Protein AF-A0A423JZH2-F1 (afdb_monomer)

Structure (mmCIF, N/CA/C/O backbone):
data_AF-A0A423JZH2-F1
#
_entry.id   AF-A0A423JZH2-F1
#
loop_
_atom_site.group_PDB
_atom_site.id
_atom_site.type_symbol
_atom_site.label_atom_id
_atom_site.label_alt_id
_atom_site.label_comp_id
_atom_site.label_asym_id
_atom_site.label_entity_id
_atom_site.label_seq_id
_atom_site.pdbx_PDB_ins_code
_atom_site.Cartn_x
_atom_site.Cartn_y
_atom_site.Cartn_z
_atom_site.occupancy
_atom_site.B_iso_or_equiv
_atom_site.auth_seq_id
_atom_site.auth_comp_id
_atom_site.auth_asym_id
_atom_site.auth_atom_id
_atom_site.pdbx_PDB_model_num
ATOM 1 N N . MET A 1 1 ? 51.933 17.008 -108.694 1.00 36.19 1 MET A N 1
ATOM 2 C CA . MET A 1 1 ? 52.400 17.710 -107.483 1.00 36.19 1 MET A CA 1
ATOM 3 C C . MET A 1 1 ? 51.168 17.970 -106.633 1.00 36.19 1 MET A C 1
ATOM 5 O O . MET A 1 1 ? 50.365 18.803 -107.019 1.00 36.19 1 MET A O 1
ATOM 9 N N . THR A 1 2 ? 50.793 16.999 -105.790 1.00 38.03 2 THR A N 1
ATOM 10 C CA . THR A 1 2 ? 51.152 16.924 -104.348 1.00 38.03 2 THR A CA 1
ATOM 11 C C . THR A 1 2 ? 50.414 18.030 -103.572 1.00 38.03 2 THR A C 1
ATOM 13 O O . THR A 1 2 ? 50.570 19.191 -103.911 1.00 38.03 2 THR A O 1
ATOM 16 N N . ASP A 1 3 ? 49.627 17.803 -102.523 1.00 36.28 3 ASP A N 1
ATOM 17 C CA . ASP A 1 3 ? 49.458 16.613 -101.698 1.00 36.28 3 ASP A CA 1
ATOM 18 C C . ASP A 1 3 ? 48.460 16.899 -100.544 1.00 36.28 3 ASP A C 1
ATOM 20 O O . ASP A 1 3 ? 48.204 18.052 -100.202 1.00 36.28 3 ASP A O 1
ATOM 24 N N . PHE A 1 4 ? 48.018 15.819 -99.893 1.00 40.66 4 PHE A N 1
ATOM 25 C CA . PHE A 1 4 ? 47.5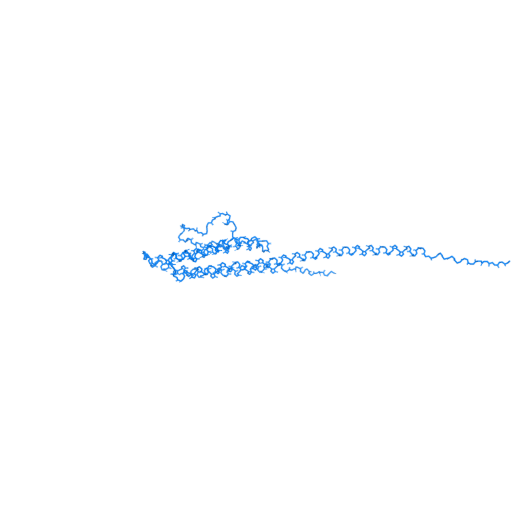31 15.700 -98.506 1.00 40.66 4 PHE A CA 1
ATOM 26 C C . PHE A 1 4 ? 46.157 16.260 -98.069 1.00 40.66 4 PHE A C 1
ATOM 28 O O . PHE A 1 4 ? 46.013 17.330 -97.476 1.00 40.66 4 PHE A O 1
ATOM 35 N N . CYS A 1 5 ? 45.169 15.355 -98.147 1.00 45.50 5 CYS A N 1
ATOM 36 C CA . CYS A 1 5 ? 44.115 15.163 -97.144 1.00 45.50 5 CYS A CA 1
ATOM 37 C C . CYS A 1 5 ? 44.673 15.214 -95.708 1.00 45.50 5 CYS A C 1
ATOM 39 O O . CYS A 1 5 ? 45.476 14.367 -95.317 1.00 45.50 5 CYS A O 1
ATOM 41 N N . LYS A 1 6 ? 44.163 16.128 -94.875 1.00 40.22 6 LYS A N 1
ATOM 42 C CA . LYS A 1 6 ? 44.244 16.010 -93.412 1.00 40.22 6 LYS A CA 1
ATOM 43 C C . LYS A 1 6 ? 42.984 15.321 -92.890 1.00 40.22 6 LYS A C 1
ATOM 45 O O . LYS A 1 6 ? 41.987 15.972 -92.586 1.00 40.22 6 LYS A O 1
ATOM 50 N N . CYS A 1 7 ? 43.049 13.999 -92.749 1.00 41.72 7 CYS A N 1
ATOM 51 C CA . CYS A 1 7 ? 42.170 13.269 -91.840 1.00 41.72 7 CYS A CA 1
ATOM 52 C C . CYS A 1 7 ? 42.474 13.735 -90.411 1.00 41.72 7 CYS A C 1
ATOM 54 O O . CYS A 1 7 ? 43.534 13.449 -89.856 1.00 41.72 7 CYS A O 1
ATOM 56 N N . LYS A 1 8 ? 41.550 14.492 -89.818 1.00 39.75 8 LYS A N 1
ATOM 57 C CA . LYS A 1 8 ? 41.570 14.810 -88.391 1.00 39.75 8 LYS A CA 1
ATOM 58 C C . LYS A 1 8 ? 41.085 13.557 -87.657 1.00 39.75 8 LYS A C 1
ATOM 60 O O . LYS A 1 8 ? 39.887 13.318 -87.554 1.00 39.75 8 LYS A O 1
ATOM 65 N N . CYS A 1 9 ? 42.018 12.717 -87.217 1.00 40.94 9 CYS A N 1
ATOM 66 C CA . CYS A 1 9 ? 41.717 11.604 -86.325 1.00 40.94 9 CYS A CA 1
ATOM 67 C C . CYS A 1 9 ? 41.240 12.160 -84.978 1.00 40.94 9 CYS A C 1
ATOM 69 O O . CYS A 1 9 ? 42.048 12.537 -84.131 1.00 40.94 9 CYS A O 1
ATOM 71 N N . THR A 1 10 ? 39.927 12.196 -84.766 1.00 49.41 10 THR A N 1
ATOM 72 C CA . THR A 1 10 ? 39.320 12.361 -83.442 1.00 49.41 10 THR A CA 1
ATOM 73 C C . THR A 1 10 ? 39.454 11.034 -82.692 1.00 49.41 10 THR A C 1
ATOM 75 O O . THR A 1 10 ? 38.505 10.274 -82.553 1.00 49.41 10 THR A O 1
ATOM 78 N N . SER A 1 11 ? 40.676 10.714 -82.268 1.00 47.38 11 SER A N 1
ATOM 79 C CA . SER A 1 11 ? 40.992 9.552 -81.430 1.00 47.38 11 SER A CA 1
ATOM 80 C C . SER A 1 11 ? 41.575 10.028 -80.102 1.00 47.38 11 SER A C 1
ATOM 82 O O . SER A 1 11 ? 42.701 9.709 -79.735 1.00 47.38 11 SER A O 1
ATOM 84 N N . GLN A 1 12 ? 40.804 10.831 -79.380 1.00 51.66 12 GLN A N 1
ATOM 85 C CA . GLN A 1 12 ? 41.010 11.118 -77.966 1.00 51.66 12 GLN A CA 1
ATOM 86 C C . GLN A 1 12 ? 39.620 11.189 -77.343 1.00 51.66 12 GLN A C 1
ATOM 88 O O . GLN A 1 12 ? 38.861 12.079 -77.712 1.00 51.66 12 GLN A O 1
ATOM 93 N N . ASN A 1 13 ? 39.290 10.200 -76.498 1.00 53.41 13 ASN A N 1
ATOM 94 C CA . ASN A 1 13 ? 38.293 10.228 -75.403 1.00 53.41 13 ASN A CA 1
ATOM 95 C C . ASN A 1 13 ? 37.606 8.878 -75.106 1.00 53.41 13 ASN A C 1
ATOM 97 O O . ASN A 1 13 ? 36.569 8.861 -74.458 1.00 53.41 13 ASN A O 1
ATOM 101 N N . SER A 1 14 ? 38.146 7.722 -75.505 1.00 51.12 14 SER A N 1
ATOM 102 C CA . SER A 1 14 ? 37.598 6.445 -75.003 1.00 51.12 14 SER A CA 1
ATOM 103 C C . SER A 1 14 ? 38.087 6.121 -73.584 1.00 51.12 14 SER A C 1
ATOM 105 O O . SER A 1 14 ? 37.303 5.672 -72.756 1.00 51.12 14 SER A O 1
ATOM 107 N N . LEU A 1 15 ? 39.356 6.403 -73.268 1.00 51.12 15 LEU A N 1
ATOM 108 C CA . LEU A 1 15 ? 39.990 6.030 -71.994 1.00 51.12 15 LEU A CA 1
ATO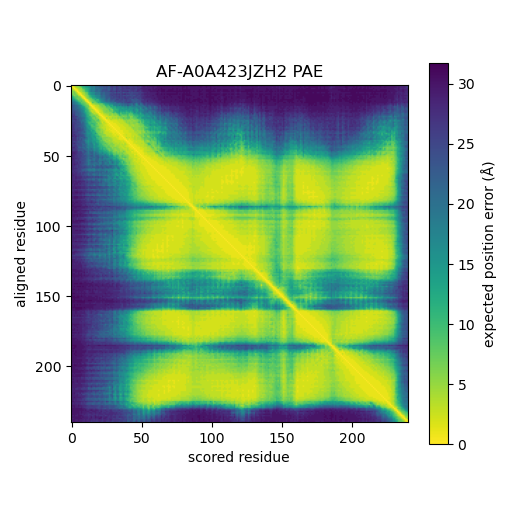M 109 C C . LEU A 1 15 ? 39.630 6.969 -70.826 1.00 51.12 15 LEU A C 1
ATOM 111 O O . LEU A 1 15 ? 39.458 6.510 -69.701 1.00 51.12 15 LEU A O 1
ATOM 115 N N . SER A 1 16 ? 39.465 8.270 -71.096 1.00 53.00 16 SER A N 1
ATOM 116 C CA . SER A 1 16 ? 39.027 9.268 -70.105 1.00 53.00 16 SER A CA 1
ATOM 117 C C . SER A 1 16 ? 37.578 9.044 -69.669 1.00 53.00 16 SER A C 1
ATOM 119 O O . SER A 1 16 ? 37.288 9.096 -68.478 1.00 53.00 16 SER A O 1
ATOM 121 N N . VAL A 1 17 ? 36.697 8.697 -70.613 1.00 56.84 17 VAL A N 1
ATOM 122 C CA . VAL A 1 17 ? 35.293 8.344 -70.346 1.00 56.84 17 VAL A CA 1
ATOM 123 C C . VAL A 1 17 ? 35.192 7.020 -69.578 1.00 56.84 17 VAL A C 1
ATOM 125 O O . VAL A 1 17 ? 34.393 6.908 -68.650 1.00 56.84 17 VAL A O 1
ATOM 128 N N . PHE A 1 18 ? 36.039 6.033 -69.896 1.00 56.22 18 PHE A N 1
ATOM 129 C CA . PHE A 1 18 ? 36.084 4.759 -69.165 1.00 56.22 18 PHE A CA 1
ATOM 130 C C . PHE A 1 18 ? 36.545 4.933 -67.711 1.00 56.22 18 PHE A C 1
ATOM 132 O O . PHE A 1 18 ? 35.921 4.395 -66.798 1.00 56.22 18 PHE A O 1
ATOM 139 N N . LEU A 1 19 ? 37.602 5.722 -67.483 1.00 54.16 19 LEU A N 1
ATOM 140 C CA . LEU A 1 19 ? 38.107 6.034 -66.142 1.00 54.16 19 LEU A CA 1
ATOM 141 C C . LEU A 1 19 ? 37.110 6.877 -65.331 1.00 54.16 19 LEU A C 1
ATOM 143 O O . LEU A 1 19 ? 36.914 6.599 -64.150 1.00 54.16 19 LEU A O 1
ATOM 147 N N . GLN A 1 20 ? 36.425 7.848 -65.950 1.00 60.75 20 GLN A N 1
ATOM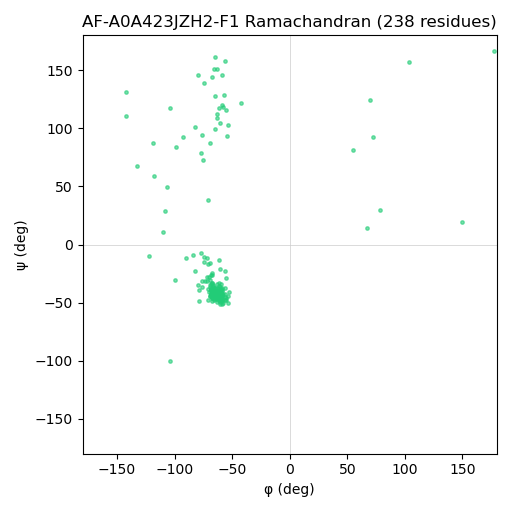 148 C CA . GLN A 1 20 ? 35.369 8.628 -65.286 1.00 60.75 20 GLN A CA 1
ATOM 149 C C . GLN A 1 20 ? 34.178 7.765 -64.859 1.00 60.75 20 GLN A C 1
ATOM 151 O O . GLN A 1 20 ? 33.698 7.917 -63.736 1.00 60.75 20 GLN A O 1
ATOM 156 N N . ASN A 1 21 ? 33.732 6.832 -65.704 1.00 62.91 21 ASN A N 1
ATOM 157 C CA . ASN A 1 21 ? 32.640 5.924 -65.352 1.00 62.91 21 ASN A CA 1
ATOM 158 C C . ASN A 1 21 ? 33.041 4.970 -64.218 1.00 62.91 21 ASN A C 1
ATOM 160 O O . ASN A 1 21 ? 32.272 4.778 -63.282 1.00 62.91 21 ASN A O 1
ATOM 164 N N . TYR A 1 22 ? 34.260 4.421 -64.241 1.00 66.56 22 TYR A N 1
ATOM 165 C CA . TYR A 1 22 ? 34.721 3.491 -63.203 1.00 66.56 22 TYR A CA 1
ATOM 166 C C . TYR A 1 22 ? 34.875 4.166 -61.831 1.00 66.56 22 TYR A C 1
ATOM 168 O O . TYR A 1 22 ? 34.434 3.628 -60.815 1.00 66.56 22 TYR A O 1
ATOM 176 N N . VAL A 1 23 ? 35.441 5.378 -61.798 1.00 71.81 23 VAL A N 1
ATOM 177 C CA . VAL A 1 23 ? 35.559 6.180 -60.569 1.00 71.81 23 VAL A CA 1
ATOM 178 C C . VAL A 1 23 ? 34.177 6.619 -60.070 1.00 71.81 23 VAL A C 1
ATOM 180 O O . VAL A 1 23 ? 33.913 6.545 -58.872 1.00 71.81 23 VAL A O 1
ATOM 183 N N . GLY A 1 24 ? 33.258 6.994 -60.968 1.00 70.19 24 GLY A N 1
ATOM 184 C CA . GLY A 1 24 ? 31.874 7.330 -60.615 1.00 70.19 24 GLY A CA 1
ATOM 185 C C . GLY A 1 24 ? 31.101 6.156 -60.002 1.00 70.19 24 GLY A C 1
ATOM 186 O O . GLY A 1 24 ? 30.408 6.323 -58.995 1.00 70.19 24 GLY A O 1
ATOM 187 N N . HIS A 1 25 ? 31.265 4.946 -60.543 1.00 76.12 25 HIS A N 1
ATOM 188 C CA . HIS A 1 25 ? 30.680 3.730 -59.973 1.00 76.12 25 HIS A CA 1
ATOM 189 C C . HIS A 1 25 ? 31.291 3.366 -58.614 1.00 76.12 25 HIS A C 1
ATOM 191 O O . HIS A 1 25 ? 30.562 2.984 -57.705 1.00 76.12 25 HIS A O 1
ATOM 197 N N . PHE A 1 26 ? 32.601 3.543 -58.428 1.00 78.62 26 PHE A N 1
ATOM 198 C CA . PHE A 1 26 ? 33.247 3.296 -57.137 1.00 78.62 26 PHE A CA 1
ATOM 199 C C . PHE A 1 26 ? 32.766 4.267 -56.045 1.00 78.62 26 PHE A C 1
ATOM 201 O O . PHE A 1 26 ? 32.428 3.840 -54.943 1.00 78.62 26 PHE A O 1
ATOM 208 N N . VAL A 1 27 ? 32.669 5.565 -56.357 1.00 79.62 27 VAL A N 1
ATOM 209 C CA . VAL A 1 27 ? 32.197 6.595 -55.413 1.00 79.62 27 VAL A CA 1
ATOM 210 C C . VAL A 1 27 ? 30.729 6.385 -55.038 1.00 79.62 27 VAL A C 1
ATOM 212 O O . VAL A 1 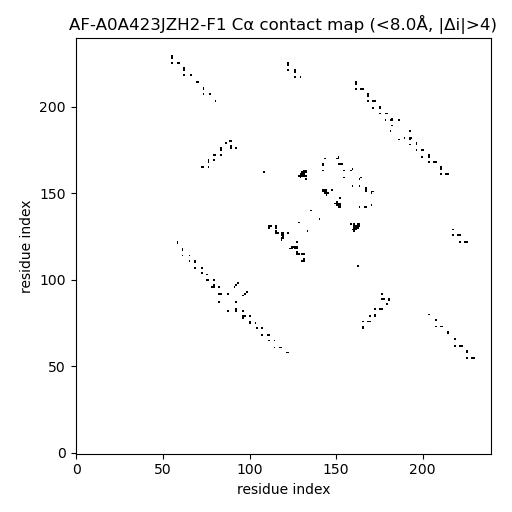27 ? 30.373 6.513 -53.869 1.00 79.62 27 VAL A O 1
ATOM 215 N N . THR A 1 28 ? 29.875 6.022 -55.997 1.00 78.38 28 THR A N 1
ATOM 216 C CA . THR A 1 28 ? 28.457 5.732 -55.719 1.00 78.38 28 THR A CA 1
ATOM 217 C C . THR A 1 28 ? 28.281 4.473 -54.873 1.00 78.38 28 THR A C 1
ATOM 219 O O . THR A 1 28 ? 27.485 4.484 -53.938 1.00 78.38 28 THR A O 1
ATOM 222 N N . LEU A 1 29 ? 29.062 3.419 -55.121 1.00 78.06 29 LEU A N 1
ATOM 223 C CA . LEU A 1 29 ? 29.031 2.191 -54.321 1.00 78.06 29 LEU A CA 1
ATOM 224 C C . LEU A 1 29 ? 29.519 2.450 -52.886 1.00 78.06 29 LEU A C 1
ATOM 226 O O . LEU A 1 29 ? 28.883 2.006 -51.932 1.00 78.06 29 LEU A O 1
ATOM 230 N N . LEU A 1 30 ? 30.577 3.251 -52.720 1.00 80.00 30 LEU A N 1
ATOM 231 C CA . LEU A 1 30 ? 31.058 3.695 -51.410 1.00 80.00 30 LEU A CA 1
ATOM 232 C C . LEU A 1 30 ? 29.999 4.525 -50.667 1.00 80.00 30 LEU A C 1
ATOM 234 O O . LEU A 1 30 ? 29.746 4.279 -49.491 1.00 80.00 30 LEU A O 1
ATOM 238 N N . ALA A 1 31 ? 29.350 5.471 -51.352 1.00 77.44 31 ALA A N 1
ATOM 239 C CA . ALA A 1 31 ? 28.284 6.283 -50.772 1.00 77.44 31 ALA A CA 1
ATOM 240 C C . ALA A 1 31 ? 27.110 5.413 -50.301 1.00 77.44 31 ALA A C 1
ATOM 242 O O . ALA A 1 31 ? 26.655 5.574 -49.175 1.00 77.44 31 ALA A O 1
ATOM 243 N N . VAL A 1 32 ? 26.681 4.434 -51.107 1.00 81.25 32 VAL A N 1
ATOM 244 C CA . VAL A 1 32 ? 25.630 3.478 -50.724 1.00 81.25 32 VAL A CA 1
ATOM 245 C C . VAL A 1 32 ? 26.039 2.669 -49.493 1.00 81.25 32 VAL A C 1
ATOM 247 O O . VAL A 1 32 ? 25.248 2.554 -48.561 1.00 81.25 32 VAL A O 1
ATOM 250 N N . VAL A 1 33 ? 27.270 2.153 -49.439 1.00 80.19 33 VAL A N 1
ATOM 251 C CA . VAL A 1 33 ? 27.767 1.396 -48.276 1.00 80.19 33 VAL A CA 1
ATOM 252 C C . VAL A 1 33 ? 27.789 2.267 -47.018 1.00 80.19 33 VAL A C 1
ATOM 254 O O . VAL A 1 33 ? 27.307 1.836 -45.971 1.00 80.19 33 VAL A O 1
ATOM 257 N N . ILE A 1 34 ? 28.278 3.507 -47.118 1.00 81.81 34 ILE A N 1
ATOM 258 C CA . ILE A 1 34 ? 28.299 4.459 -45.999 1.00 81.81 34 ILE A CA 1
ATOM 259 C C . ILE A 1 34 ? 26.875 4.788 -45.541 1.00 81.81 34 ILE A C 1
ATOM 261 O O . ILE A 1 34 ? 26.611 4.784 -44.342 1.00 81.81 34 ILE A O 1
ATOM 265 N N . THR A 1 35 ? 25.940 5.028 -46.462 1.00 83.31 35 THR A N 1
ATOM 266 C CA . THR A 1 35 ? 24.541 5.319 -46.120 1.00 83.31 35 THR A CA 1
ATOM 267 C C . THR A 1 35 ? 23.846 4.122 -45.477 1.00 83.31 35 THR A C 1
ATOM 269 O O . THR A 1 35 ? 23.103 4.306 -44.518 1.00 83.31 35 THR A O 1
ATOM 272 N N . VAL A 1 36 ? 24.101 2.898 -45.944 1.00 79.94 36 VAL A N 1
ATOM 273 C CA . VAL A 1 36 ? 23.517 1.682 -45.358 1.00 79.94 36 VAL A CA 1
ATOM 274 C C . VAL A 1 36 ? 24.069 1.426 -43.955 1.00 79.94 36 VAL A C 1
ATOM 276 O O . VAL A 1 36 ? 23.290 1.185 -43.035 1.00 79.94 36 VAL A O 1
ATOM 279 N N . ILE A 1 37 ? 25.388 1.529 -43.758 1.00 84.62 37 ILE A N 1
ATOM 280 C CA . ILE A 1 37 ? 26.012 1.360 -42.435 1.00 84.62 37 ILE A CA 1
ATOM 281 C C . ILE A 1 37 ? 25.569 2.479 -41.487 1.00 84.62 37 ILE A C 1
ATOM 283 O O . ILE A 1 37 ? 25.177 2.203 -40.355 1.00 84.62 37 ILE A O 1
ATOM 287 N N . GLY A 1 38 ? 25.576 3.731 -41.954 1.00 76.38 38 GLY A N 1
ATOM 288 C CA . GLY A 1 38 ? 25.099 4.881 -41.188 1.00 76.38 38 GLY A CA 1
ATOM 289 C C . GLY A 1 38 ? 23.636 4.721 -40.778 1.00 76.38 38 GLY A C 1
ATOM 290 O O . GLY A 1 38 ? 23.313 4.861 -39.603 1.00 76.38 38 GLY A O 1
ATOM 291 N N . GLY A 1 39 ? 22.769 4.323 -41.713 1.00 76.50 39 GLY A N 1
ATOM 292 C CA . GLY A 1 39 ? 21.360 4.041 -41.446 1.00 76.50 39 GLY A CA 1
ATOM 293 C C . GLY A 1 39 ? 21.159 2.909 -40.439 1.00 76.50 39 GLY A C 1
ATOM 294 O O . GLY A 1 39 ? 20.330 3.041 -39.544 1.00 76.50 39 GLY A O 1
ATOM 295 N N . PHE A 1 40 ? 21.947 1.832 -40.524 1.00 78.38 40 PHE A N 1
ATOM 296 C CA . PHE A 1 40 ? 21.886 0.721 -39.570 1.00 78.38 40 PHE A CA 1
ATOM 297 C C . PHE A 1 40 ? 22.292 1.148 -38.151 1.00 78.38 40 PHE A C 1
ATOM 299 O O . PHE A 1 40 ? 21.608 0.809 -37.186 1.00 78.38 40 PHE A O 1
ATOM 306 N N . LEU A 1 41 ? 23.365 1.935 -38.014 1.00 79.31 41 LEU A N 1
ATOM 307 C CA . LEU A 1 41 ? 23.815 2.455 -36.720 1.00 79.31 41 LEU A CA 1
ATOM 308 C C . LEU A 1 41 ? 22.794 3.420 -36.106 1.00 79.31 41 LEU A C 1
ATOM 310 O O . LEU A 1 41 ? 22.457 3.286 -34.931 1.00 79.31 41 LEU A O 1
ATOM 314 N N . THR A 1 42 ? 22.257 4.356 -36.894 1.00 77.81 42 THR A N 1
ATOM 315 C CA . THR A 1 42 ? 21.226 5.289 -36.417 1.00 77.81 42 THR A CA 1
ATOM 316 C C . THR A 1 42 ? 19.938 4.560 -36.045 1.00 77.81 42 THR A C 1
ATOM 318 O O . THR A 1 42 ? 19.340 4.879 -35.021 1.00 77.81 42 THR A O 1
ATOM 321 N N . PHE A 1 43 ? 19.531 3.557 -36.826 1.00 79.25 43 PHE A N 1
ATOM 322 C CA . PHE A 1 43 ? 18.353 2.748 -36.529 1.00 79.25 43 PHE A CA 1
ATOM 323 C C . PHE A 1 43 ? 18.505 1.986 -35.209 1.00 79.25 43 PHE A C 1
ATOM 325 O O . PHE A 1 43 ? 17.615 2.057 -34.363 1.00 79.25 43 PHE A O 1
ATOM 332 N N . ASN A 1 44 ? 19.641 1.313 -34.993 1.00 79.06 44 ASN A N 1
ATOM 333 C CA . ASN A 1 44 ? 19.895 0.603 -33.738 1.00 79.06 44 ASN A CA 1
ATOM 334 C C . ASN A 1 44 ? 19.911 1.557 -32.543 1.00 79.06 44 ASN A C 1
ATOM 336 O O . ASN A 1 44 ? 19.270 1.276 -31.533 1.00 79.06 44 ASN A O 1
ATOM 340 N N . HIS A 1 45 ? 20.567 2.709 -32.679 1.00 80.31 45 HIS A N 1
ATOM 341 C CA . HIS A 1 45 ? 20.610 3.703 -31.613 1.00 80.31 45 HIS A CA 1
ATOM 342 C C . HIS A 1 45 ? 19.213 4.254 -31.275 1.00 80.31 45 HIS A C 1
ATOM 344 O O . HIS A 1 45 ? 18.829 4.305 -30.110 1.00 80.31 45 HIS A O 1
ATOM 350 N N . GLN A 1 46 ? 18.404 4.597 -32.284 1.00 79.12 46 GLN A N 1
ATOM 351 C CA . GLN A 1 46 ? 17.020 5.042 -32.072 1.00 79.12 46 GLN A CA 1
ATOM 352 C C . GLN A 1 46 ? 16.154 3.955 -31.431 1.00 79.12 46 GLN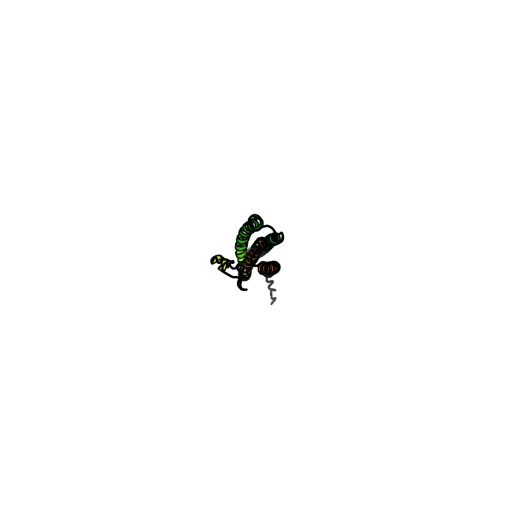 A C 1
ATOM 354 O O . GLN A 1 46 ? 15.299 4.243 -30.595 1.00 79.12 46 GLN A O 1
ATOM 359 N N . TRP A 1 47 ? 16.365 2.698 -31.813 1.00 76.50 47 TRP A N 1
ATOM 360 C CA . TRP A 1 47 ? 15.640 1.568 -31.252 1.00 76.50 47 TRP A CA 1
ATOM 361 C C . TRP A 1 47 ? 15.971 1.338 -29.771 1.00 76.50 47 TRP A C 1
ATOM 363 O O . TRP A 1 47 ? 15.071 1.056 -28.977 1.00 76.50 47 TRP A O 1
ATOM 373 N N . GLU A 1 48 ? 17.238 1.491 -29.387 1.00 79.75 48 GLU A N 1
ATOM 374 C CA . GLU A 1 48 ? 17.678 1.432 -27.990 1.00 79.75 48 GLU A CA 1
ATOM 375 C C . GLU A 1 48 ? 17.101 2.584 -27.162 1.00 79.75 48 GLU A C 1
ATOM 377 O O . GLU A 1 48 ? 16.518 2.326 -26.108 1.00 79.75 48 GLU A O 1
ATOM 382 N N . MET A 1 49 ? 17.160 3.819 -27.673 1.00 81.00 49 MET A N 1
ATOM 383 C CA . MET A 1 49 ? 16.574 4.992 -27.011 1.00 81.00 49 MET A CA 1
ATOM 384 C C . MET A 1 49 ? 15.062 4.835 -26.806 1.00 81.00 49 MET A C 1
ATOM 386 O O . MET A 1 49 ? 14.573 4.968 -25.690 1.00 81.00 49 MET A O 1
ATOM 390 N N . ASN A 1 50 ? 14.322 4.419 -27.839 1.00 82.69 50 ASN A N 1
ATOM 391 C CA . ASN A 1 50 ? 12.875 4.201 -27.731 1.00 82.69 50 ASN A CA 1
ATOM 392 C C . ASN A 1 50 ? 12.509 3.114 -26.706 1.00 82.69 50 ASN A C 1
ATOM 394 O O . ASN A 1 50 ? 11.479 3.201 -26.034 1.00 82.69 50 ASN A O 1
ATOM 398 N N . ARG A 1 51 ? 13.324 2.057 -26.590 1.00 81.50 51 ARG A N 1
ATOM 399 C CA . ARG A 1 51 ? 13.129 1.026 -25.559 1.00 81.50 51 ARG A CA 1
ATOM 400 C C . ARG A 1 51 ? 13.401 1.577 -24.169 1.00 81.50 51 ARG A C 1
ATOM 402 O O . ARG A 1 51 ? 12.629 1.281 -23.262 1.00 81.50 51 ARG A O 1
ATOM 409 N N . HIS A 1 52 ? 14.471 2.348 -24.014 1.00 84.12 52 HIS A N 1
ATOM 410 C CA . HIS A 1 52 ? 14.827 2.975 -22.751 1.00 84.12 52 HIS A CA 1
ATOM 411 C C . HIS A 1 52 ? 13.725 3.930 -22.274 1.00 84.12 52 HIS A C 1
ATOM 413 O O . HIS A 1 52 ? 13.205 3.747 -21.175 1.00 84.12 52 HIS A O 1
ATOM 419 N N . ASP A 1 53 ? 13.271 4.842 -23.134 1.00 85.56 53 ASP A N 1
ATOM 420 C CA . ASP A 1 53 ? 12.207 5.802 -22.818 1.00 85.56 53 ASP A CA 1
ATOM 421 C C . ASP A 1 53 ? 10.908 5.099 -22.414 1.00 85.56 53 ASP A C 1
ATOM 423 O O . ASP A 1 53 ? 10.239 5.489 -21.454 1.00 85.56 53 ASP A O 1
ATOM 427 N N . ARG A 1 54 ? 10.565 4.006 -23.106 1.00 86.31 54 ARG A N 1
ATOM 428 C CA . ARG A 1 54 ? 9.401 3.191 -22.754 1.00 86.31 54 ARG A CA 1
ATOM 429 C C . ARG A 1 54 ? 9.558 2.517 -21.392 1.00 86.31 54 ARG A C 1
ATOM 431 O O . ARG A 1 54 ? 8.602 2.502 -20.625 1.00 86.31 54 ARG A O 1
ATOM 438 N N . LEU A 1 55 ? 10.732 1.963 -21.086 1.00 86.81 55 LEU A N 1
ATOM 439 C CA . LEU A 1 55 ? 10.997 1.336 -19.788 1.00 86.81 55 LEU A CA 1
ATOM 440 C C . LEU A 1 55 ? 10.904 2.350 -18.647 1.00 86.81 55 LEU A C 1
ATOM 442 O O . LEU A 1 55 ? 10.280 2.053 -17.631 1.00 86.81 55 LEU A O 1
ATOM 446 N N . VAL A 1 56 ? 11.476 3.541 -18.831 1.00 88.00 56 VAL A N 1
ATOM 447 C CA . VAL A 1 56 ? 11.399 4.634 -17.855 1.00 88.00 56 VAL A CA 1
ATOM 448 C C . VAL A 1 56 ? 9.947 5.079 -17.676 1.00 88.00 56 VAL A C 1
ATOM 450 O O . VAL A 1 56 ? 9.469 5.171 -16.548 1.00 88.00 56 VAL A O 1
ATOM 453 N N . SER A 1 57 ? 9.202 5.271 -18.768 1.00 89.19 57 SER A N 1
ATOM 454 C CA . SER A 1 57 ? 7.783 5.641 -18.712 1.00 89.19 57 SER A CA 1
ATOM 455 C C . SER A 1 57 ? 6.922 4.594 -17.993 1.00 89.19 57 SER A C 1
ATOM 457 O O . SER A 1 57 ? 6.113 4.951 -17.133 1.00 89.19 57 SER A O 1
ATOM 459 N N . ASP A 1 58 ? 7.122 3.307 -18.286 1.00 90.31 58 ASP A N 1
ATOM 460 C CA . ASP A 1 58 ? 6.422 2.220 -17.599 1.00 90.31 58 ASP A CA 1
ATOM 461 C C . ASP A 1 58 ? 6.786 2.187 -16.102 1.00 90.31 58 ASP A C 1
ATOM 463 O O . ASP A 1 58 ? 5.903 2.007 -15.264 1.00 90.31 58 ASP A O 1
ATOM 467 N N . ALA A 1 59 ? 8.056 2.422 -15.747 1.00 91.94 59 ALA A N 1
ATOM 468 C CA . ALA A 1 59 ? 8.498 2.498 -14.354 1.00 91.94 59 ALA A CA 1
ATOM 469 C C . ALA A 1 59 ? 7.839 3.670 -13.602 1.00 91.94 59 ALA A C 1
ATOM 471 O O . ALA A 1 59 ? 7.346 3.478 -12.490 1.00 91.94 59 ALA A O 1
ATOM 472 N N . HIS A 1 60 ? 7.745 4.856 -14.217 1.00 91.69 60 HIS A N 1
ATOM 473 C CA . HIS A 1 60 ? 7.019 5.999 -13.647 1.00 91.69 60 HIS A CA 1
ATOM 474 C C . HIS A 1 60 ? 5.563 5.639 -13.347 1.00 91.69 60 HIS A C 1
ATOM 476 O O . HIS A 1 60 ? 5.091 5.848 -12.231 1.00 91.69 60 HIS A O 1
ATOM 482 N N . LYS A 1 61 ? 4.878 5.010 -14.308 1.00 94.06 61 LYS A N 1
ATOM 483 C CA . LYS A 1 61 ? 3.493 4.571 -14.125 1.00 94.06 61 LYS A CA 1
ATOM 484 C C . LYS A 1 61 ? 3.347 3.589 -12.961 1.00 94.06 61 LYS A C 1
ATOM 486 O O . LYS A 1 61 ? 2.416 3.707 -12.174 1.00 94.06 61 LYS A O 1
ATOM 491 N N . VAL A 1 62 ? 4.268 2.632 -12.835 1.00 94.06 62 VAL A N 1
ATOM 492 C CA . VAL A 1 62 ? 4.276 1.685 -11.709 1.00 94.06 62 VAL A CA 1
ATOM 493 C C . VAL A 1 62 ? 4.460 2.412 -10.377 1.00 94.06 62 VAL A C 1
ATOM 495 O O . VAL A 1 62 ? 3.760 2.089 -9.422 1.00 94.06 62 VAL A O 1
ATOM 498 N N . SER A 1 63 ? 5.351 3.404 -10.309 1.00 94.00 63 SER A N 1
ATOM 499 C CA . SER A 1 63 ? 5.560 4.223 -9.106 1.00 94.00 63 SER A CA 1
ATOM 500 C C . SER A 1 63 ? 4.306 5.016 -8.711 1.00 94.00 63 SER A C 1
ATOM 502 O O . SER A 1 63 ? 3.952 5.065 -7.528 1.00 94.00 63 SER A O 1
ATOM 504 N N . ASP A 1 64 ? 3.609 5.606 -9.683 1.00 94.19 64 ASP A N 1
ATOM 505 C CA . ASP A 1 64 ? 2.379 6.370 -9.446 1.00 94.19 64 ASP A CA 1
ATOM 506 C C . ASP A 1 64 ? 1.236 5.459 -8.972 1.00 94.19 64 ASP A C 1
ATOM 508 O O . ASP A 1 64 ? 0.617 5.721 -7.936 1.00 94.19 64 ASP A O 1
ATOM 512 N N . ASP A 1 65 ? 1.004 4.343 -9.674 1.00 96.31 65 ASP A N 1
ATOM 513 C CA . ASP A 1 65 ? -0.021 3.356 -9.314 1.00 96.31 65 ASP A CA 1
ATOM 514 C C . ASP A 1 65 ? 0.241 2.773 -7.910 1.00 96.31 65 ASP A C 1
ATOM 516 O O . ASP A 1 65 ? -0.680 2.628 -7.102 1.00 96.31 65 ASP A O 1
ATOM 520 N N . LEU A 1 66 ? 1.505 2.472 -7.588 1.00 95.69 66 LEU A N 1
ATOM 521 C CA . LEU A 1 66 ? 1.929 1.987 -6.272 1.00 95.69 66 LEU A CA 1
ATOM 522 C C . LEU A 1 66 ? 1.672 3.024 -5.172 1.00 95.69 66 LEU A C 1
ATOM 524 O O . LEU A 1 66 ? 1.188 2.676 -4.096 1.00 95.69 66 LEU A O 1
ATOM 528 N N . THR A 1 67 ? 1.960 4.297 -5.439 1.00 95.31 67 THR A N 1
ATOM 529 C CA . THR A 1 67 ? 1.720 5.387 -4.485 1.00 95.31 67 THR A CA 1
ATOM 530 C C . THR A 1 67 ? 0.238 5.484 -4.131 1.00 95.31 67 THR A C 1
ATOM 532 O O . THR A 1 67 ? -0.122 5.518 -2.951 1.00 95.31 67 THR A O 1
ATOM 535 N N . VAL A 1 68 ? -0.637 5.465 -5.141 1.00 96.50 68 VAL A N 1
ATOM 536 C CA . VAL A 1 68 ? -2.094 5.483 -4.943 1.00 96.50 68 VAL A CA 1
ATOM 537 C C . VAL A 1 68 ? -2.553 4.267 -4.139 1.00 96.50 68 VAL A C 1
ATOM 539 O O . VAL A 1 68 ? -3.351 4.408 -3.211 1.00 96.50 68 VAL A O 1
ATOM 542 N N . LEU A 1 69 ? -2.024 3.086 -4.456 1.00 96.50 69 LEU A N 1
ATOM 543 C CA . LEU A 1 69 ? -2.368 1.835 -3.785 1.00 96.50 69 LEU A CA 1
ATOM 544 C C . LEU A 1 69 ? -2.023 1.856 -2.287 1.00 96.50 69 LEU A C 1
ATOM 546 O O . LEU A 1 69 ? -2.852 1.472 -1.462 1.00 96.50 69 LEU A O 1
ATOM 550 N N . LEU A 1 70 ? -0.832 2.340 -1.923 1.00 95.81 70 LEU A N 1
ATOM 551 C CA . LEU A 1 70 ? -0.390 2.426 -0.527 1.00 95.81 70 LEU A CA 1
ATOM 552 C C . LEU A 1 70 ? -1.205 3.444 0.280 1.00 95.81 70 LEU A C 1
ATOM 554 O O . LEU A 1 70 ? -1.676 3.143 1.377 1.00 95.81 70 LEU A O 1
ATOM 558 N N . PHE A 1 71 ? -1.437 4.636 -0.275 1.00 95.88 71 PHE A N 1
ATOM 559 C CA . PHE A 1 71 ? -2.255 5.645 0.402 1.00 95.88 71 PHE A CA 1
ATOM 560 C C . PHE A 1 71 ? -3.734 5.253 0.493 1.00 95.88 71 PHE A C 1
ATOM 562 O O . PHE A 1 71 ? -4.424 5.684 1.422 1.00 95.88 71 PHE A O 1
ATOM 569 N N . SER A 1 72 ? -4.228 4.422 -0.429 1.00 95.75 72 SER A N 1
ATOM 570 C CA . SER A 1 72 ? -5.585 3.886 -0.352 1.00 95.75 72 SER A CA 1
ATOM 571 C C . SER A 1 72 ? -5.780 3.005 0.883 1.00 95.75 72 SER A C 1
ATOM 573 O O . SER A 1 72 ? -6.803 3.146 1.550 1.00 95.75 72 SER A O 1
ATOM 575 N N . ASP A 1 73 ? -4.828 2.133 1.219 1.00 94.94 73 ASP A N 1
ATOM 576 C CA . ASP A 1 73 ? -4.934 1.295 2.422 1.00 94.94 73 ASP A CA 1
ATOM 577 C C . ASP A 1 73 ? -4.809 2.112 3.705 1.00 94.94 73 ASP A C 1
ATOM 579 O O . ASP A 1 73 ? -5.673 2.013 4.575 1.00 94.94 73 ASP A O 1
ATOM 583 N N . LEU A 1 74 ? -3.840 3.035 3.771 1.00 95.25 74 LEU A N 1
ATOM 584 C CA . LEU A 1 74 ? -3.729 3.975 4.892 1.00 95.25 74 LEU A CA 1
ATOM 585 C C . LEU A 1 74 ? -5.051 4.720 5.139 1.00 95.25 74 LEU A C 1
ATOM 587 O O . LEU A 1 74 ? -5.458 4.917 6.284 1.00 95.25 74 LEU A O 1
ATOM 591 N N . LYS A 1 75 ? -5.744 5.135 4.073 1.00 95.81 75 LYS A N 1
ATOM 592 C CA . LYS A 1 75 ? -7.059 5.776 4.179 1.00 95.81 75 LYS A CA 1
ATOM 593 C C . LYS A 1 75 ? -8.103 4.833 4.781 1.00 95.81 75 LYS A C 1
ATOM 595 O O . LYS A 1 75 ? -8.855 5.263 5.653 1.00 95.81 75 LYS A O 1
ATOM 600 N N . TYR A 1 76 ? -8.178 3.581 4.334 1.00 94.94 76 TYR A N 1
ATOM 601 C CA . TYR A 1 76 ? -9.156 2.622 4.857 1.00 94.94 76 TYR A CA 1
ATOM 602 C C . TYR A 1 76 ? -8.866 2.221 6.304 1.00 94.94 76 TYR A C 1
ATOM 604 O O . TYR A 1 76 ? -9.800 2.149 7.100 1.00 94.94 76 TYR A O 1
ATOM 612 N N . LEU A 1 77 ? -7.594 2.062 6.668 1.00 94.75 77 LEU A N 1
ATOM 613 C CA . LEU A 1 77 ? -7.162 1.852 8.048 1.00 94.75 77 LEU A CA 1
ATOM 614 C C . LEU A 1 77 ? -7.533 3.033 8.954 1.00 94.75 77 LEU A C 1
ATOM 616 O O . LEU A 1 77 ? -8.020 2.820 10.063 1.00 94.75 77 LEU A O 1
ATOM 620 N N . LYS A 1 78 ? -7.371 4.278 8.483 1.00 94.44 78 LYS A N 1
ATOM 621 C CA . LYS A 1 78 ? -7.820 5.478 9.214 1.00 94.44 78 LYS A CA 1
ATOM 622 C C . LYS A 1 78 ? -9.330 5.464 9.445 1.00 94.44 78 LYS A C 1
ATOM 624 O O . LYS A 1 78 ? -9.764 5.646 10.575 1.00 94.44 78 LYS A O 1
ATOM 629 N N . VAL A 1 79 ? -10.122 5.175 8.408 1.00 93.25 79 VAL A N 1
ATOM 630 C CA . VAL A 1 79 ? -11.589 5.070 8.530 1.00 93.25 79 VAL A CA 1
ATOM 631 C C . VAL A 1 79 ? -11.992 3.992 9.540 1.00 93.25 79 VAL A C 1
ATOM 633 O O . VAL A 1 79 ? -12.872 4.238 10.364 1.00 93.25 79 VAL A O 1
ATOM 636 N N . LEU A 1 80 ? -11.335 2.829 9.508 1.00 93.88 80 LEU A N 1
ATOM 637 C CA . LEU A 1 80 ? -11.584 1.743 10.455 1.00 93.88 80 LEU A CA 1
ATOM 638 C C . LEU A 1 80 ? -11.215 2.146 11.892 1.00 93.88 80 LEU A C 1
ATOM 640 O O . LEU A 1 80 ? -11.973 1.901 12.822 1.00 93.88 80 LEU A O 1
ATOM 644 N N . ASN A 1 81 ? -10.070 2.798 12.096 1.00 92.06 81 ASN A N 1
ATOM 645 C CA . ASN A 1 81 ? -9.653 3.262 13.421 1.00 92.06 81 ASN A CA 1
ATOM 646 C C . ASN A 1 81 ? -10.571 4.372 13.972 1.00 92.06 81 ASN A C 1
ATOM 648 O O . ASN A 1 81 ? -10.861 4.424 15.172 1.00 92.06 81 ASN A O 1
ATOM 652 N N . ASP A 1 82 ? -11.064 5.250 13.101 1.00 91.19 82 ASP A N 1
ATOM 653 C CA . ASP A 1 82 ? -11.993 6.313 13.476 1.00 91.19 82 ASP A CA 1
ATOM 654 C C . ASP A 1 82 ? -13.360 5.758 13.901 1.00 91.19 82 ASP A C 1
ATOM 656 O O . ASP A 1 82 ? -13.984 6.326 14.799 1.00 91.19 82 ASP A O 1
ATOM 660 N N . SER A 1 83 ? -13.830 4.648 13.316 1.00 89.44 83 SER A N 1
ATOM 661 C CA . SER A 1 83 ? -15.103 4.033 13.724 1.00 89.44 83 SER A CA 1
ATOM 662 C C . SER A 1 83 ? -15.048 3.491 15.154 1.00 89.44 83 SER A C 1
ATOM 664 O O . SER A 1 83 ? -15.968 3.719 15.939 1.00 89.44 83 SER A O 1
ATOM 666 N N . VAL A 1 84 ? -13.906 2.927 15.562 1.00 87.56 84 VAL A N 1
ATOM 667 C CA . VAL A 1 84 ? -13.665 2.532 16.961 1.00 87.56 84 VAL A CA 1
ATOM 668 C C . VAL A 1 84 ? -13.747 3.733 17.902 1.00 87.56 84 VAL A C 1
ATOM 670 O O . VAL A 1 84 ? -14.243 3.631 19.026 1.00 87.56 84 VAL A O 1
ATOM 673 N N . SER A 1 85 ? -13.277 4.901 17.466 1.00 82.12 85 SER A N 1
ATOM 674 C CA . SER A 1 85 ? -13.295 6.126 18.274 1.00 82.12 85 SER A CA 1
ATOM 675 C C . SER A 1 85 ? -14.700 6.715 18.438 1.00 82.12 85 SER A C 1
ATOM 677 O O . SER A 1 85 ? -14.970 7.331 19.467 1.00 82.12 85 SER A O 1
ATOM 679 N N . LYS A 1 86 ? -15.604 6.481 17.479 1.00 82.62 86 LYS A N 1
ATOM 680 C CA . LYS A 1 86 ? -16.997 6.965 17.499 1.00 82.62 86 LYS A CA 1
ATOM 681 C C . LYS A 1 86 ? -17.914 6.216 18.468 1.00 82.62 86 LYS A C 1
ATOM 683 O O . LYS A 1 86 ? -19.009 6.699 18.733 1.00 82.62 86 LYS A O 1
ATOM 688 N N . GLY A 1 87 ? 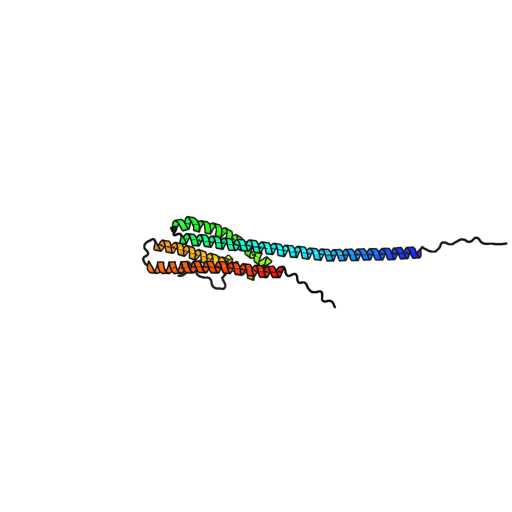-17.461 5.093 19.029 1.00 70.75 87 GLY A N 1
ATOM 689 C CA . GLY A 1 87 ? -18.210 4.354 20.048 1.00 70.75 87 GLY A CA 1
ATOM 690 C C . GLY A 1 87 ? -19.350 3.503 19.489 1.00 70.75 87 GLY A C 1
ATOM 691 O O . GLY A 1 87 ? -20.341 3.301 20.183 1.00 70.75 87 GLY A O 1
ATOM 692 N N . GLU A 1 88 ? -19.213 3.023 18.252 1.00 77.31 88 GLU A N 1
ATOM 693 C CA . GLU A 1 88 ? -20.114 2.016 17.680 1.00 77.31 88 GLU A CA 1
ATOM 694 C C . GLU A 1 88 ? -20.111 0.742 18.539 1.00 77.31 88 GLU A C 1
ATOM 696 O O . GLU A 1 88 ? -19.086 0.369 19.124 1.00 77.31 88 GLU A O 1
ATOM 701 N N . SER A 1 89 ? -21.259 0.065 18.626 1.00 83.69 89 SER A N 1
ATOM 702 C CA . SER A 1 89 ? -21.327 -1.247 19.277 1.00 83.69 89 SER A CA 1
ATOM 703 C C . SER A 1 89 ? -20.509 -2.288 18.503 1.00 83.69 89 SER A C 1
ATOM 705 O O . SER A 1 89 ? -20.194 -2.112 17.327 1.00 83.69 89 SER A O 1
ATOM 707 N N . TRP A 1 90 ? -20.156 -3.401 19.149 1.00 87.62 90 TRP A N 1
ATOM 708 C CA . TRP A 1 90 ? -19.373 -4.458 18.499 1.00 87.62 90 TRP A CA 1
ATOM 709 C C . TRP A 1 90 ? -20.077 -5.049 17.274 1.00 87.62 90 TRP A C 1
ATOM 711 O O . TRP A 1 90 ? -19.445 -5.228 16.235 1.00 87.62 90 TRP A O 1
ATOM 721 N N . GLU A 1 91 ? -21.383 -5.317 17.365 1.00 88.69 91 GLU A N 1
ATOM 722 C CA . GLU A 1 91 ? -22.162 -5.786 16.220 1.00 88.69 91 GLU A CA 1
ATOM 723 C C . GLU A 1 91 ? -22.189 -4.764 15.069 1.00 88.69 91 GLU A C 1
ATOM 725 O O . GLU A 1 91 ? -22.010 -5.157 13.915 1.00 88.69 91 GLU A O 1
ATOM 730 N N . GLU A 1 92 ? -22.352 -3.469 15.362 1.00 89.00 92 GLU A N 1
ATOM 731 C CA . GLU A 1 92 ? -22.316 -2.401 14.347 1.00 89.00 92 GLU A CA 1
ATOM 732 C C . GLU A 1 92 ? -20.933 -2.278 13.699 1.00 89.00 92 GLU A C 1
ATOM 734 O O . GLU A 1 92 ? -20.833 -2.193 12.474 1.00 89.00 92 GLU A O 1
ATOM 739 N N . PHE A 1 93 ? -19.866 -2.353 14.500 1.00 91.69 93 PHE A N 1
ATOM 740 C CA . PHE A 1 93 ? -18.490 -2.344 14.013 1.00 91.69 93 PHE A CA 1
ATOM 741 C C . PHE A 1 93 ? -18.235 -3.507 13.044 1.00 91.69 93 PHE A C 1
ATOM 743 O O . PHE A 1 93 ? -17.695 -3.302 11.953 1.00 91.69 93 PHE A O 1
ATOM 750 N N . LEU A 1 94 ? -18.649 -4.724 13.421 1.00 91.25 94 LEU A N 1
ATOM 751 C CA . LEU A 1 94 ? -18.453 -5.928 12.614 1.00 91.25 94 LEU A CA 1
ATOM 752 C C . LEU A 1 94 ? -19.235 -5.889 11.298 1.00 91.25 94 LEU A C 1
ATOM 754 O O . LEU A 1 94 ? -18.688 -6.257 10.259 1.00 91.25 94 LEU A O 1
ATOM 758 N N . GLN A 1 95 ? -20.502 -5.470 11.337 1.00 92.56 95 GLN A N 1
ATOM 759 C CA . GLN A 1 95 ? -21.385 -5.486 10.166 1.00 92.56 95 GLN A CA 1
ATOM 760 C C . GLN A 1 95 ? -21.201 -4.274 9.243 1.00 92.56 95 GLN A C 1
ATOM 762 O O . GLN A 1 95 ? -21.545 -4.360 8.065 1.00 92.56 95 GLN A O 1
ATOM 767 N N . GLY A 1 96 ? -20.668 -3.163 9.756 1.00 91.62 96 GLY A N 1
ATOM 768 C CA . GLY A 1 96 ? -20.425 -1.938 9.000 1.00 91.62 96 GLY A CA 1
ATOM 769 C C . GLY A 1 96 ? -18.944 -1.754 8.649 1.00 91.62 96 GLY A C 1
ATOM 770 O O . GLY A 1 96 ? -18.469 -2.366 7.686 1.00 91.62 96 GLY A O 1
ATOM 771 N N . PRO A 1 97 ? -18.190 -0.920 9.392 1.00 93.00 97 PRO A N 1
ATOM 772 C CA . PRO A 1 97 ? -16.831 -0.531 9.010 1.00 93.00 97 PRO A CA 1
ATOM 773 C C . PRO A 1 97 ? -15.870 -1.699 8.804 1.00 93.00 97 PRO A C 1
ATOM 775 O O . PRO A 1 97 ? -15.032 -1.640 7.902 1.00 93.00 97 PRO A O 1
ATOM 778 N N . TYR A 1 98 ? -15.973 -2.754 9.618 1.00 93.81 98 TYR A N 1
ATOM 779 C CA . TYR A 1 98 ? -15.073 -3.897 9.518 1.00 93.81 98 TYR A CA 1
ATOM 780 C C . TYR A 1 98 ? -15.342 -4.733 8.267 1.00 93.81 98 TYR A C 1
ATOM 782 O O . TYR A 1 98 ? -14.413 -5.019 7.511 1.00 93.81 98 TYR A O 1
ATOM 790 N N . ALA A 1 99 ? -16.607 -5.065 7.996 1.00 93.75 99 ALA A N 1
ATOM 791 C CA . ALA A 1 99 ? -16.998 -5.767 6.776 1.00 93.75 99 ALA A CA 1
ATOM 792 C C . ALA A 1 99 ? -16.595 -4.982 5.517 1.00 93.75 99 ALA A C 1
ATOM 794 O O . ALA A 1 99 ? -16.035 -5.550 4.575 1.00 93.75 99 ALA A O 1
ATOM 795 N N . GLU A 1 100 ? -16.808 -3.663 5.515 1.00 94.69 100 GLU A N 1
ATOM 796 C CA . GLU A 1 100 ? -16.358 -2.810 4.417 1.00 94.69 100 GLU A CA 1
ATOM 797 C C . GLU A 1 100 ? -14.834 -2.798 4.259 1.00 94.69 100 GLU A C 1
ATOM 799 O O . GLU A 1 100 ? -14.324 -2.808 3.135 1.00 94.69 100 GLU A O 1
ATOM 804 N N . TYR A 1 101 ? -14.095 -2.739 5.369 1.00 94.62 101 TYR A N 1
ATOM 805 C CA . TYR A 1 101 ? -12.641 -2.796 5.344 1.00 94.62 101 TYR A CA 1
ATOM 806 C C . TYR A 1 101 ? -12.153 -4.129 4.767 1.00 94.62 101 TYR A C 1
ATOM 808 O O . TYR A 1 101 ? -11.310 -4.107 3.876 1.00 94.62 101 TYR A O 1
ATOM 816 N N . LEU A 1 102 ? -12.713 -5.268 5.187 1.00 92.75 102 LEU A N 1
ATOM 817 C CA . LEU A 1 102 ? -12.324 -6.589 4.683 1.00 92.75 102 LEU A CA 1
ATOM 818 C C . LEU A 1 102 ? -12.527 -6.723 3.169 1.00 92.75 102 LEU A C 1
ATOM 820 O O . LEU A 1 102 ? -11.618 -7.169 2.468 1.00 92.75 102 LEU A O 1
ATOM 824 N N . ALA A 1 103 ? -13.670 -6.267 2.648 1.00 93.19 103 ALA A N 1
ATOM 825 C CA . ALA A 1 103 ? -13.936 -6.282 1.209 1.00 93.19 103 ALA A CA 1
ATOM 826 C C . ALA A 1 103 ? -12.898 -5.461 0.421 1.00 93.19 103 ALA A C 1
ATOM 828 O O . ALA A 1 103 ? -12.458 -5.847 -0.665 1.00 93.19 103 ALA A O 1
ATOM 829 N N . ARG A 1 104 ? -12.466 -4.325 0.980 1.00 93.81 104 ARG A N 1
ATOM 830 C CA . ARG A 1 104 ? -11.436 -3.472 0.372 1.00 93.81 104 ARG A CA 1
ATOM 831 C C . ARG A 1 104 ? -10.029 -4.046 0.535 1.00 93.81 104 ARG A C 1
ATOM 833 O O . ARG A 1 104 ? -9.236 -3.956 -0.399 1.00 93.81 104 ARG A O 1
ATOM 840 N N . LYS A 1 105 ? -9.736 -4.675 1.673 1.00 91.19 105 LYS A N 1
ATOM 841 C CA . LYS A 1 105 ? -8.464 -5.343 1.971 1.00 91.19 105 LYS A CA 1
ATOM 842 C C . LYS A 1 105 ? -8.194 -6.499 1.022 1.00 91.19 105 LYS A C 1
ATOM 844 O O . LYS A 1 105 ? -7.062 -6.661 0.583 1.00 91.19 105 LYS A O 1
ATOM 849 N N . GLU A 1 106 ? -9.214 -7.272 0.660 1.00 89.50 106 GLU A N 1
ATOM 850 C CA . GLU A 1 106 ? -9.065 -8.364 -0.307 1.00 89.50 106 GLU A CA 1
ATOM 851 C C . GLU A 1 106 ? -8.593 -7.848 -1.676 1.00 89.50 106 GLU A C 1
ATOM 853 O O . GLU A 1 106 ? -7.619 -8.351 -2.245 1.00 89.50 106 GLU A O 1
ATOM 858 N N . VAL A 1 107 ? -9.241 -6.791 -2.174 1.00 93.00 107 VAL A N 1
ATOM 859 C CA . VAL A 1 107 ? -8.861 -6.104 -3.417 1.00 93.00 107 VAL A CA 1
ATOM 860 C C . VAL A 1 107 ? -7.448 -5.539 -3.313 1.00 93.00 107 VAL A C 1
ATOM 862 O O . VAL A 1 107 ? -6.614 -5.807 -4.177 1.00 93.00 107 VAL A O 1
ATOM 865 N N . TRP A 1 108 ? -7.165 -4.815 -2.231 1.00 94.12 108 TRP A N 1
ATOM 866 C CA . TRP A 1 108 ? -5.861 -4.210 -1.998 1.00 94.12 108 TRP A CA 1
ATOM 867 C C . TRP A 1 108 ? -4.742 -5.252 -1.946 1.00 94.12 108 TRP A C 1
ATOM 869 O O . TRP A 1 108 ? -3.736 -5.098 -2.631 1.00 94.12 108 TRP A O 1
ATOM 879 N N . ARG A 1 109 ? -4.930 -6.358 -1.217 1.00 89.56 109 ARG A N 1
ATOM 880 C CA . ARG A 1 109 ? -3.942 -7.437 -1.100 1.00 89.56 109 ARG A CA 1
ATOM 881 C C . ARG A 1 109 ? -3.595 -8.031 -2.461 1.00 89.56 109 ARG A C 1
ATOM 883 O O . ARG A 1 109 ? -2.418 -8.219 -2.764 1.00 89.56 109 ARG A O 1
ATOM 890 N N . ARG A 1 110 ? -4.598 -8.308 -3.299 1.00 90.81 110 ARG A N 1
ATOM 891 C CA . ARG A 1 110 ? -4.372 -8.790 -4.670 1.00 90.81 110 ARG A CA 1
ATOM 892 C C . ARG A 1 110 ? -3.551 -7.784 -5.477 1.00 90.81 110 ARG A C 1
ATOM 894 O O . ARG A 1 110 ? -2.588 -8.167 -6.140 1.00 90.81 110 ARG A O 1
ATOM 901 N N . ASP A 1 111 ? -3.926 -6.512 -5.420 1.00 94.69 111 ASP A N 1
ATOM 902 C CA . ASP A 1 111 ? -3.289 -5.466 -6.217 1.00 94.69 111 ASP A CA 1
ATOM 903 C C . ASP A 1 111 ? -1.850 -5.197 -5.741 1.00 94.69 111 ASP A C 1
ATOM 905 O O . ASP A 1 111 ? -0.960 -4.999 -6.569 1.00 94.69 111 ASP A O 1
ATOM 909 N N . VAL A 1 112 ? -1.584 -5.301 -4.435 1.00 92.75 112 VAL A N 1
ATOM 910 C CA . VAL A 1 112 ? -0.238 -5.216 -3.847 1.00 92.75 112 VAL A CA 1
ATOM 911 C C . VAL A 1 112 ? 0.631 -6.382 -4.307 1.00 92.75 112 VAL A C 1
ATOM 913 O O . VAL A 1 112 ? 1.768 -6.148 -4.712 1.00 92.75 112 VAL A O 1
ATOM 916 N N . ILE A 1 113 ? 0.107 -7.615 -4.354 1.00 90.62 113 ILE A N 1
ATOM 917 C CA . ILE A 1 113 ? 0.836 -8.785 -4.889 1.00 90.62 113 ILE A CA 1
ATOM 918 C C . ILE A 1 113 ? 1.220 -8.581 -6.355 1.00 90.62 113 ILE A C 1
ATOM 920 O O . ILE A 1 113 ? 2.358 -8.835 -6.746 1.00 90.62 113 ILE A O 1
ATOM 924 N N . ILE A 1 114 ? 0.298 -8.079 -7.177 1.00 93.31 114 ILE A N 1
ATOM 925 C CA . ILE A 1 114 ? 0.604 -7.742 -8.574 1.00 93.31 114 ILE A CA 1
ATOM 926 C C . ILE A 1 114 ? 1.683 -6.655 -8.631 1.00 93.31 114 ILE A C 1
ATOM 928 O O . ILE A 1 114 ? 2.591 -6.716 -9.466 1.00 93.31 114 ILE A O 1
ATOM 932 N N . MET A 1 115 ? 1.588 -5.659 -7.751 1.00 94.81 115 MET A N 1
ATOM 933 C CA . MET A 1 115 ? 2.537 -4.559 -7.697 1.00 94.81 115 MET A CA 1
ATOM 934 C C . MET A 1 115 ? 3.929 -5.013 -7.257 1.00 94.81 115 MET A C 1
ATOM 936 O O . MET A 1 115 ? 4.897 -4.517 -7.816 1.00 94.81 115 MET A O 1
ATOM 940 N N . HIS A 1 116 ? 4.051 -5.999 -6.366 1.00 93.00 116 HIS A N 1
ATOM 941 C CA . HIS A 1 116 ? 5.336 -6.585 -5.972 1.00 93.00 116 HIS A CA 1
ATOM 942 C C . HIS A 1 116 ? 6.144 -7.055 -7.189 1.00 93.00 116 HIS A C 1
ATOM 944 O O . HIS A 1 116 ? 7.278 -6.621 -7.363 1.00 93.00 116 HIS A O 1
ATOM 950 N N . TYR A 1 117 ? 5.546 -7.829 -8.101 1.00 92.50 117 TYR A N 1
ATOM 951 C CA . TYR A 1 117 ? 6.250 -8.296 -9.305 1.00 92.50 117 TYR A CA 1
ATOM 952 C C . TYR A 1 117 ? 6.598 -7.169 -10.284 1.00 92.50 117 TYR A C 1
ATOM 954 O O . TYR A 1 117 ? 7.617 -7.220 -10.976 1.00 92.50 117 TYR A O 1
ATOM 962 N N . LYS A 1 118 ? 5.758 -6.130 -10.369 1.00 93.88 118 LYS A N 1
ATOM 963 C CA . LYS A 1 118 ? 6.078 -4.938 -11.167 1.00 93.88 118 LYS A CA 1
ATOM 964 C C . LYS A 1 118 ? 7.250 -4.181 -10.547 1.00 93.88 118 LYS A C 1
ATOM 966 O O . LYS A 1 118 ? 8.170 -3.796 -11.261 1.00 93.88 118 LYS A O 1
ATOM 971 N N . VAL A 1 119 ? 7.235 -3.999 -9.232 1.00 93.12 119 VAL A N 1
ATOM 972 C CA . VAL A 1 119 ? 8.301 -3.324 -8.499 1.00 93.12 119 VAL A CA 1
ATOM 973 C C . VAL A 1 119 ? 9.608 -4.089 -8.625 1.00 93.12 119 VAL A C 1
ATOM 975 O O . VAL A 1 119 ? 10.620 -3.484 -8.953 1.00 93.12 119 VAL A O 1
ATOM 978 N N . GLU A 1 120 ? 9.586 -5.409 -8.465 1.00 92.69 120 GLU A N 1
ATOM 979 C CA . GLU A 1 120 ? 10.759 -6.260 -8.654 1.00 92.69 120 GLU A CA 1
ATOM 980 C C . GLU A 1 120 ? 11.362 -6.066 -10.051 1.00 92.69 120 GLU A C 1
ATOM 982 O O . GLU A 1 120 ? 12.565 -5.843 -10.190 1.00 92.69 120 GLU A O 1
ATOM 987 N N . ARG A 1 121 ? 10.510 -6.063 -11.085 1.00 90.44 121 ARG A N 1
ATOM 988 C CA . ARG A 1 121 ? 10.925 -5.901 -12.481 1.00 90.44 121 ARG A CA 1
ATOM 989 C C . ARG A 1 121 ? 11.599 -4.559 -12.772 1.00 90.44 121 ARG A C 1
ATOM 991 O O . ARG A 1 121 ? 12.534 -4.535 -13.569 1.00 90.44 121 ARG A O 1
ATOM 998 N N . TYR A 1 122 ? 11.089 -3.458 -12.221 1.00 89.38 122 TYR A N 1
ATOM 999 C CA . TYR A 1 122 ? 11.561 -2.110 -12.564 1.00 89.38 122 TYR A CA 1
ATOM 1000 C C . TYR A 1 122 ? 12.540 -1.524 -11.540 1.00 89.38 122 TYR A C 1
ATOM 1002 O O . TYR A 1 122 ? 13.412 -0.753 -11.922 1.00 89.38 122 TYR A O 1
ATOM 1010 N N . PHE A 1 123 ? 12.433 -1.884 -10.261 1.00 90.50 123 PHE A N 1
ATOM 1011 C CA . PHE A 1 123 ? 13.154 -1.240 -9.156 1.00 90.50 123 PHE A CA 1
ATOM 1012 C C . PHE A 1 123 ? 14.039 -2.186 -8.336 1.00 90.50 123 PHE A C 1
ATOM 1014 O O . PHE A 1 123 ? 14.853 -1.696 -7.553 1.00 90.50 123 PHE A O 1
ATOM 1021 N N . GLY A 1 124 ? 13.929 -3.503 -8.540 1.00 89.00 124 GLY A N 1
ATOM 1022 C CA . GLY A 1 124 ? 14.740 -4.514 -7.863 1.00 89.00 124 GLY A CA 1
ATOM 1023 C C . GLY A 1 124 ? 14.006 -5.264 -6.749 1.00 89.00 124 GLY A C 1
ATOM 1024 O O . GLY A 1 124 ? 13.006 -4.803 -6.194 1.00 89.00 124 GLY A O 1
ATOM 1025 N N . GLY A 1 125 ? 14.509 -6.462 -6.437 1.00 87.88 125 GLY A N 1
ATOM 1026 C CA . GLY A 1 125 ? 13.905 -7.367 -5.455 1.00 87.88 125 GLY A CA 1
ATOM 1027 C C . GLY A 1 125 ? 14.017 -6.888 -4.006 1.00 87.88 125 GLY A C 1
ATOM 1028 O O . GLY A 1 125 ? 13.137 -7.179 -3.206 1.00 87.88 125 GLY A O 1
ATOM 1029 N N . ASP A 1 126 ? 15.042 -6.101 -3.670 1.00 88.19 126 ASP A N 1
ATOM 1030 C CA . ASP A 1 126 ? 15.188 -5.462 -2.356 1.00 88.19 126 ASP A CA 1
ATOM 1031 C C . ASP A 1 126 ? 13.987 -4.557 -2.047 1.00 88.19 126 ASP A C 1
ATOM 1033 O O . ASP A 1 126 ? 13.319 -4.734 -1.031 1.00 88.19 126 ASP A O 1
ATOM 1037 N N . ILE A 1 127 ? 13.640 -3.669 -2.982 1.00 90.06 127 ILE A N 1
ATOM 1038 C CA . ILE A 1 127 ? 12.479 -2.780 -2.858 1.00 90.06 127 ILE A CA 1
ATOM 1039 C C . ILE A 1 127 ? 11.164 -3.571 -2.922 1.00 90.06 127 ILE A C 1
ATOM 1041 O O . ILE A 1 127 ? 10.186 -3.222 -2.263 1.00 90.06 127 ILE A O 1
ATOM 1045 N N . ALA A 1 128 ? 11.100 -4.651 -3.698 1.00 90.75 128 ALA A N 1
ATOM 1046 C CA . ALA A 1 128 ? 9.898 -5.479 -3.767 1.00 90.75 128 ALA A CA 1
ATOM 1047 C C . ALA A 1 128 ? 9.616 -6.220 -2.444 1.00 90.75 128 ALA A C 1
ATOM 1049 O O . ALA A 1 128 ? 8.456 -6.327 -2.035 1.00 90.75 128 ALA A O 1
ATOM 1050 N N . ASN A 1 129 ? 10.659 -6.686 -1.753 1.00 87.94 129 ASN A N 1
ATOM 1051 C CA . ASN A 1 129 ? 10.547 -7.408 -0.483 1.00 87.94 129 ASN A CA 1
ATOM 1052 C C . ASN A 1 129 ? 10.075 -6.514 0.676 1.00 87.94 129 ASN A C 1
ATOM 1054 O O . ASN A 1 129 ? 9.340 -6.970 1.554 1.00 87.94 129 ASN A O 1
ATOM 1058 N N . ASP A 1 130 ? 10.416 -5.224 0.638 1.00 89.06 130 ASP A N 1
ATOM 1059 C CA . ASP A 1 130 ? 9.906 -4.224 1.584 1.00 89.06 130 ASP A CA 1
ATOM 1060 C C . ASP A 1 130 ? 8.389 -3.968 1.410 1.00 89.06 130 ASP A C 1
ATOM 1062 O O . ASP A 1 130 ? 7.699 -3.570 2.353 1.00 89.06 130 ASP A O 1
ATOM 1066 N N . LEU A 1 131 ? 7.828 -4.233 0.222 1.00 89.06 131 LEU A N 1
ATOM 1067 C CA . LEU A 1 131 ? 6.381 -4.157 -0.018 1.00 89.06 131 LEU A CA 1
ATOM 1068 C C . LEU A 1 131 ? 5.655 -5.399 0.505 1.00 89.06 131 LEU A C 1
ATOM 1070 O O . LEU A 1 131 ? 4.650 -5.280 1.211 1.00 89.06 131 LEU A O 1
ATOM 1074 N N . ILE A 1 132 ? 6.172 -6.583 0.160 1.00 86.06 132 ILE A N 1
ATOM 1075 C CA . ILE A 1 132 ? 5.612 -7.888 0.523 1.00 86.06 132 ILE A CA 1
ATOM 1076 C C . ILE A 1 132 ? 6.732 -8.869 0.839 1.00 86.06 132 ILE A C 1
ATOM 1078 O O . ILE A 1 132 ? 7.601 -9.113 0.007 1.00 86.06 132 ILE A O 1
ATOM 1082 N N . ASN A 1 133 ? 6.602 -9.560 1.970 1.00 78.94 133 ASN A N 1
ATOM 1083 C CA . ASN A 1 133 ? 7.347 -10.789 2.213 1.00 78.94 133 ASN A CA 1
ATOM 1084 C C . ASN A 1 133 ? 6.642 -11.987 1.536 1.00 78.94 133 ASN A C 1
ATOM 1086 O O . ASN A 1 133 ? 5.637 -12.504 2.035 1.00 78.94 133 ASN A O 1
ATOM 1090 N N . THR A 1 134 ? 7.151 -12.410 0.378 1.00 72.50 134 THR A N 1
ATOM 1091 C CA . THR A 1 134 ? 6.566 -13.487 -0.440 1.00 72.50 134 THR A CA 1
ATOM 1092 C C . THR A 1 134 ? 6.741 -14.877 0.164 1.00 72.50 134 THR A C 1
ATOM 1094 O O . THR A 1 134 ? 5.845 -15.708 0.017 1.00 72.50 134 THR A O 1
ATOM 1097 N N . GLU A 1 135 ? 7.822 -15.131 0.906 1.00 70.12 135 GLU A N 1
ATOM 1098 C CA . GLU A 1 135 ? 8.031 -16.405 1.611 1.00 70.12 135 GLU A CA 1
ATOM 1099 C C . GLU A 1 135 ? 6.891 -16.681 2.598 1.00 70.12 135 GLU A C 1
ATOM 1101 O O . GLU A 1 135 ? 6.399 -17.806 2.716 1.00 70.12 135 GLU A O 1
ATOM 1106 N N . LYS A 1 136 ? 6.404 -15.625 3.255 1.00 66.06 136 LYS A N 1
ATOM 1107 C CA . LYS A 1 136 ? 5.302 -15.708 4.214 1.00 66.06 136 LYS A CA 1
ATOM 1108 C C . LYS A 1 136 ? 3.930 -15.863 3.550 1.00 66.06 136 LYS A C 1
ATOM 1110 O O . LYS A 1 136 ? 3.066 -16.553 4.084 1.00 66.06 136 LYS A O 1
ATOM 1115 N N . LEU A 1 137 ? 3.737 -15.294 2.355 1.00 69.69 137 LEU A N 1
ATOM 1116 C CA . LEU A 1 137 ? 2.540 -15.563 1.547 1.00 69.69 137 LEU A CA 1
ATOM 1117 C C . LEU A 1 137 ? 2.456 -17.032 1.124 1.00 69.69 137 LEU A C 1
ATOM 1119 O O . LEU A 1 137 ? 1.371 -17.609 1.147 1.00 69.69 137 LEU A O 1
ATOM 1123 N N . ILE A 1 138 ? 3.590 -17.629 0.751 1.00 70.31 138 ILE A N 1
ATOM 1124 C CA . ILE A 1 138 ? 3.666 -19.027 0.310 1.00 70.31 138 ILE A CA 1
ATOM 1125 C C . ILE A 1 138 ? 3.443 -19.985 1.483 1.00 70.31 138 ILE A C 1
ATOM 1127 O O . ILE A 1 138 ? 2.775 -21.004 1.322 1.00 70.31 138 ILE A O 1
ATOM 1131 N N . SER A 1 139 ? 3.972 -19.663 2.666 1.00 65.56 139 SER A N 1
ATOM 1132 C CA . SER A 1 139 ? 3.822 -20.514 3.850 1.00 65.56 139 SER A CA 1
ATOM 1133 C C . SER A 1 139 ? 2.403 -20.521 4.427 1.00 65.56 139 SER A C 1
ATOM 1135 O O . SER A 1 139 ? 2.071 -21.416 5.203 1.00 65.56 139 SER A O 1
ATOM 1137 N N . GLY A 1 140 ? 1.562 -19.545 4.066 1.00 61.91 140 GLY A N 1
ATOM 1138 C CA . GLY A 1 140 ? 0.201 -19.413 4.593 1.00 61.91 140 GLY A CA 1
ATOM 1139 C C . GLY A 1 140 ? 0.150 -19.067 6.085 1.00 61.91 140 GLY A C 1
ATOM 1140 O O . GLY A 1 140 ? -0.904 -19.206 6.706 1.00 61.91 140 GLY A O 1
ATOM 1141 N N . ALA A 1 141 ? 1.270 -18.637 6.674 1.00 61.34 141 ALA A N 1
ATOM 1142 C CA . ALA A 1 141 ? 1.335 -18.277 8.083 1.00 61.34 141 ALA A CA 1
ATOM 1143 C C . ALA A 1 141 ? 0.451 -17.050 8.369 1.00 61.34 141 ALA A C 1
ATOM 1145 O O . ALA A 1 141 ? 0.574 -16.016 7.711 1.00 61.34 141 ALA A O 1
ATOM 1146 N N . SER A 1 142 ? -0.433 -17.167 9.363 1.00 60.19 142 SER A N 1
ATOM 1147 C CA . SER A 1 142 ? -1.257 -16.050 9.837 1.00 60.19 142 SER A CA 1
ATOM 1148 C C . SER A 1 142 ? -0.390 -14.989 10.522 1.00 60.19 142 SER A C 1
ATOM 1150 O O . SER A 1 142 ? 0.564 -15.321 11.227 1.00 60.19 142 SER A O 1
ATOM 1152 N N . TYR A 1 143 ? -0.743 -13.713 10.347 1.00 58.53 143 TYR A N 1
ATOM 1153 C CA . TYR A 1 143 ? -0.178 -12.598 11.123 1.00 58.53 143 TYR A CA 1
ATOM 1154 C C . TYR A 1 143 ? -0.767 -12.498 12.535 1.00 58.53 143 TYR A C 1
ATOM 1156 O O . TYR A 1 143 ? -0.292 -11.715 13.353 1.00 58.53 143 TYR A O 1
ATOM 1164 N N . GLU A 1 144 ? -1.785 -13.307 12.824 1.00 55.28 144 GLU A N 1
ATOM 1165 C CA . GLU A 1 144 ? -2.449 -13.383 14.115 1.00 55.28 144 GLU A CA 1
ATOM 1166 C C . GLU A 1 144 ? -1.998 -14.648 14.844 1.00 55.28 144 GLU A C 1
ATOM 1168 O O . GLU A 1 144 ? -2.268 -15.765 14.393 1.00 55.28 144 GLU A O 1
ATOM 1173 N N . ASP A 1 145 ? -1.351 -14.475 15.995 1.00 60.62 145 ASP A N 1
ATOM 1174 C CA . ASP A 1 145 ? -1.154 -15.559 16.952 1.00 60.62 145 ASP A CA 1
ATOM 1175 C C . ASP A 1 145 ? -2.216 -15.442 18.045 1.00 60.62 145 ASP A C 1
ATOM 1177 O O . ASP A 1 145 ? -1.991 -14.867 19.108 1.00 60.62 145 ASP A O 1
ATOM 1181 N N . LEU A 1 146 ? -3.401 -15.994 17.777 1.00 57.88 146 LEU A N 1
ATOM 1182 C CA . LEU A 1 146 ? -4.530 -15.972 18.715 1.00 57.88 146 LEU A CA 1
ATOM 1183 C C . LEU A 1 146 ? -4.234 -16.696 20.042 1.00 57.88 146 LEU A C 1
ATOM 1185 O O . LEU A 1 146 ? -4.995 -16.545 20.996 1.00 57.88 146 LEU A O 1
ATOM 1189 N N . SER A 1 147 ? -3.151 -17.480 20.106 1.00 52.91 147 SER A N 1
ATOM 1190 C CA . SER A 1 147 ? -2.702 -18.169 21.318 1.00 52.91 147 SER A CA 1
ATOM 1191 C C . SER A 1 147 ? -1.720 -17.345 22.163 1.00 52.91 147 SER A C 1
ATOM 1193 O O . SER A 1 147 ? -1.474 -17.680 23.323 1.00 52.91 147 SER A O 1
ATOM 1195 N N . SER A 1 148 ? -1.197 -16.242 21.617 1.00 57.00 148 SER A N 1
ATOM 1196 C CA . SER A 1 148 ? -0.278 -15.335 22.302 1.00 57.00 148 SER A CA 1
ATOM 1197 C C . SER A 1 148 ? -1.011 -14.377 23.256 1.00 57.00 148 SER A C 1
ATOM 1199 O O . SER A 1 148 ? -2.088 -13.869 22.932 1.00 57.00 148 SER A O 1
ATOM 1201 N N . PRO A 1 149 ? -0.396 -14.007 24.401 1.00 52.91 149 PRO A N 1
ATOM 1202 C CA . PRO A 1 149 ? -0.872 -12.910 25.254 1.00 52.91 149 PRO A CA 1
ATOM 1203 C C . PRO A 1 149 ? -0.995 -11.563 24.514 1.00 52.91 149 PRO A C 1
ATOM 1205 O O . PRO A 1 149 ? -1.746 -10.679 24.940 1.00 52.91 149 PRO A O 1
ATOM 1208 N N . SER A 1 150 ? -0.257 -11.414 23.408 1.00 60.78 150 SER A N 1
ATOM 1209 C CA . SER A 1 150 ? -0.337 -10.304 22.460 1.00 60.78 150 SER A CA 1
ATOM 1210 C C . SER A 1 150 ? -0.725 -10.851 21.079 1.00 60.78 150 SER A C 1
ATOM 1212 O O . SER A 1 150 ? 0.157 -11.163 20.276 1.00 60.78 150 SER A O 1
ATOM 1214 N N . PRO A 1 151 ? -2.030 -10.995 20.788 1.00 64.06 151 PRO A N 1
ATOM 1215 C CA . PRO A 1 151 ? -2.496 -11.642 19.559 1.00 64.06 151 PRO A CA 1
ATOM 1216 C C . PRO A 1 151 ? -2.214 -10.831 18.286 1.00 64.06 151 PRO A C 1
ATOM 1218 O O . PRO A 1 151 ? -2.225 -11.383 17.191 1.00 64.06 151 PRO A O 1
ATOM 1221 N N . CYS A 1 152 ? -1.904 -9.540 18.439 1.00 72.88 152 CYS A N 1
ATOM 1222 C CA . CYS A 1 152 ? -1.489 -8.635 17.368 1.00 72.88 152 CYS A CA 1
ATOM 1223 C C . CYS A 1 152 ? 0.015 -8.336 17.461 1.00 72.88 152 CYS A C 1
ATOM 1225 O O . CYS A 1 152 ? 0.420 -7.172 17.527 1.00 72.88 152 CYS A O 1
ATOM 1227 N N . ALA A 1 153 ? 0.834 -9.384 17.591 1.00 62.38 153 ALA A N 1
ATOM 1228 C CA . ALA A 1 153 ? 2.264 -9.249 17.836 1.00 62.38 153 ALA A CA 1
ATOM 1229 C C . ALA A 1 153 ? 2.946 -8.404 16.746 1.00 62.38 153 ALA A C 1
ATOM 1231 O O . ALA A 1 153 ? 2.816 -8.668 15.553 1.00 62.38 153 ALA A O 1
ATOM 1232 N N . THR A 1 154 ? 3.712 -7.397 17.173 1.00 57.16 154 THR A N 1
ATOM 1233 C CA . THR A 1 154 ? 4.657 -6.685 16.310 1.00 57.16 154 THR A CA 1
ATOM 1234 C C . THR A 1 154 ? 5.660 -7.683 15.756 1.00 57.16 154 THR A C 1
ATOM 1236 O O . THR A 1 154 ? 6.363 -8.351 16.517 1.00 57.16 154 THR A O 1
ATOM 1239 N N . THR A 1 155 ? 5.712 -7.794 14.436 1.00 54.16 155 THR A N 1
ATOM 1240 C CA . THR A 1 155 ? 6.635 -8.695 13.759 1.00 54.16 155 THR A CA 1
ATOM 1241 C C . THR A 1 155 ? 8.084 -8.260 13.980 1.00 54.16 155 THR A C 1
ATOM 1243 O O . THR A 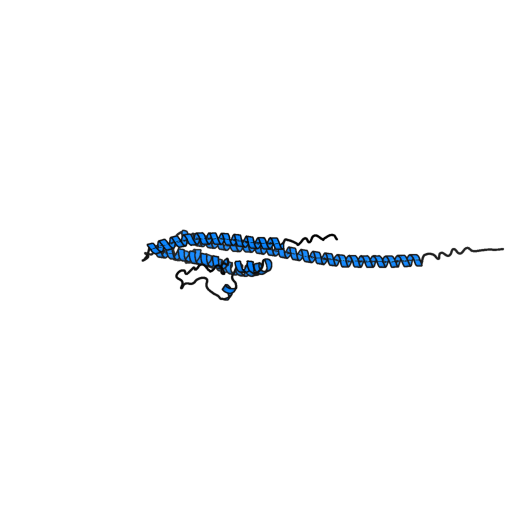1 155 ? 8.363 -7.072 14.156 1.00 54.16 155 THR A O 1
ATOM 1246 N N . ALA A 1 156 ? 9.017 -9.216 13.974 1.00 55.22 156 ALA A N 1
ATOM 1247 C CA . ALA A 1 156 ? 10.446 -8.916 14.052 1.00 55.22 156 ALA A CA 1
ATOM 1248 C C . ALA A 1 156 ? 10.875 -7.965 12.916 1.00 55.22 156 ALA A C 1
ATOM 1250 O O . ALA A 1 156 ? 10.233 -7.905 11.869 1.00 55.22 156 ALA A O 1
ATOM 1251 N N . ASP A 1 157 ? 11.988 -7.248 13.091 1.00 49.03 157 ASP A N 1
ATOM 1252 C CA . ASP A 1 157 ? 12.464 -6.239 12.129 1.00 49.03 157 ASP A CA 1
ATOM 1253 C C . ASP A 1 157 ? 12.651 -6.773 10.698 1.00 49.03 157 ASP A C 1
ATOM 1255 O O . ASP A 1 157 ? 12.441 -6.034 9.740 1.00 49.03 157 ASP A O 1
ATOM 1259 N N . ALA A 1 158 ? 12.961 -8.065 10.558 1.00 40.31 158 ALA A N 1
ATOM 1260 C CA . ALA A 1 158 ? 13.095 -8.765 9.279 1.00 40.31 158 ALA A CA 1
ATOM 1261 C C . ALA A 1 158 ? 11.758 -9.011 8.544 1.00 40.31 158 ALA A C 1
ATOM 1263 O O . ALA A 1 158 ? 11.753 -9.388 7.377 1.00 40.31 158 ALA A O 1
ATOM 1264 N N . GLU A 1 159 ? 10.617 -8.803 9.204 1.00 56.62 159 GLU A N 1
ATOM 1265 C CA . GLU A 1 159 ? 9.274 -9.024 8.657 1.00 56.62 159 GLU A CA 1
ATOM 1266 C C . GLU A 1 159 ? 8.501 -7.713 8.409 1.00 56.62 159 GLU A C 1
ATOM 1268 O O . GLU A 1 159 ? 7.307 -7.754 8.120 1.00 56.62 159 GLU A O 1
ATOM 1273 N N . ARG A 1 160 ? 9.155 -6.543 8.484 1.00 65.44 160 ARG A N 1
ATOM 1274 C CA . ARG A 1 160 ? 8.542 -5.201 8.348 1.00 65.44 160 ARG A CA 1
ATOM 1275 C C . ARG A 1 160 ? 8.073 -4.838 6.927 1.00 65.44 160 ARG A C 1
ATOM 1277 O O . ARG A 1 160 ? 8.195 -3.687 6.513 1.00 65.44 160 ARG A O 1
ATOM 1284 N N . SER A 1 161 ? 7.509 -5.778 6.171 1.00 83.38 161 SER A N 1
ATOM 1285 C CA . SER A 1 161 ? 6.860 -5.408 4.912 1.00 83.38 161 SER A CA 1
ATOM 1286 C C . SER A 1 161 ? 5.657 -4.493 5.177 1.00 83.38 161 SER A C 1
ATOM 1288 O O . SER A 1 161 ? 5.007 -4.574 6.230 1.00 83.38 161 SER A O 1
ATOM 1290 N N . LEU A 1 162 ? 5.336 -3.620 4.223 1.00 88.44 162 LEU A N 1
ATOM 1291 C CA . LEU A 1 162 ? 4.179 -2.725 4.339 1.00 88.44 162 LEU A CA 1
ATOM 1292 C C . LEU A 1 162 ? 2.863 -3.500 4.498 1.00 88.44 162 LEU A C 1
ATOM 1294 O O . LEU A 1 162 ? 1.988 -3.064 5.244 1.00 88.44 162 LEU A O 1
ATOM 1298 N N . MET A 1 163 ? 2.744 -4.667 3.859 1.00 87.31 163 MET A N 1
ATOM 1299 C CA . MET A 1 163 ? 1.585 -5.549 4.014 1.00 87.31 163 MET A CA 1
ATOM 1300 C C . MET A 1 163 ? 1.443 -6.077 5.446 1.00 87.31 163 MET A C 1
ATOM 1302 O O . MET A 1 163 ? 0.389 -5.926 6.054 1.00 87.31 163 MET A O 1
ATOM 1306 N N . VAL A 1 164 ? 2.531 -6.600 6.016 1.00 83.00 164 VAL A N 1
ATOM 1307 C CA . VAL A 1 164 ? 2.556 -7.083 7.408 1.00 83.00 164 VAL A CA 1
ATOM 1308 C C . VAL A 1 164 ? 2.168 -5.969 8.381 1.00 83.00 164 VAL A C 1
ATOM 1310 O O . VAL A 1 164 ? 1.399 -6.182 9.313 1.00 83.00 164 VAL A O 1
ATOM 1313 N N . THR A 1 165 ? 2.687 -4.760 8.156 1.00 85.81 165 THR A N 1
ATOM 1314 C CA . THR A 1 165 ? 2.396 -3.611 9.021 1.00 85.81 165 THR A CA 1
ATOM 1315 C C . THR A 1 165 ? 0.910 -3.244 8.979 1.00 85.81 165 THR A C 1
ATOM 1317 O O . THR A 1 165 ? 0.321 -2.990 10.028 1.00 85.81 165 THR A O 1
ATOM 1320 N N . SER A 1 166 ? 0.290 -3.266 7.793 1.00 89.06 166 SER A N 1
ATOM 1321 C CA . SER A 1 166 ? -1.156 -3.051 7.627 1.00 89.06 166 SER A CA 1
ATOM 1322 C C . SER A 1 166 ? -1.981 -4.093 8.395 1.00 89.06 166 SER A C 1
ATOM 1324 O O . SER A 1 166 ? -2.905 -3.737 9.131 1.00 89.06 166 SER A O 1
ATOM 1326 N N . ASP A 1 167 ? -1.592 -5.370 8.317 1.00 86.44 167 ASP A N 1
ATOM 1327 C CA . ASP A 1 167 ? -2.263 -6.465 9.028 1.00 86.44 167 ASP A CA 1
ATOM 1328 C C . ASP A 1 167 ? -2.180 -6.319 10.554 1.00 86.44 167 ASP A C 1
ATOM 1330 O O . ASP A 1 167 ? -3.180 -6.488 11.257 1.00 86.44 167 ASP A O 1
ATOM 1334 N N . VAL A 1 168 ? -1.014 -5.927 11.074 1.00 85.06 168 VAL A N 1
ATOM 1335 C CA . VAL A 1 168 ? -0.835 -5.664 12.509 1.00 85.06 168 VAL A CA 1
ATOM 1336 C C . VAL A 1 168 ? -1.720 -4.503 12.971 1.00 85.06 168 VAL A C 1
ATOM 1338 O O . VAL A 1 168 ? -2.369 -4.616 14.012 1.00 85.06 168 VAL A O 1
ATOM 1341 N N . ILE A 1 169 ? -1.785 -3.406 12.207 1.00 88.75 169 ILE A N 1
ATOM 1342 C CA . ILE A 1 169 ? -2.625 -2.245 12.546 1.00 88.75 169 ILE A CA 1
ATOM 1343 C C . ILE A 1 169 ? -4.096 -2.646 12.586 1.00 88.75 169 ILE A C 1
ATOM 1345 O O . ILE A 1 169 ? -4.780 -2.322 13.555 1.00 88.75 169 ILE A O 1
ATOM 1349 N N . GLU A 1 170 ? -4.591 -3.376 11.586 1.00 90.56 170 GLU A N 1
ATOM 1350 C CA . GLU A 1 170 ? -5.980 -3.834 11.608 1.00 90.56 170 GLU A CA 1
ATOM 1351 C C . GLU A 1 170 ? -6.276 -4.712 12.826 1.00 90.56 170 GLU A C 1
ATOM 1353 O O . GLU A 1 170 ? -7.256 -4.451 13.528 1.00 90.56 170 GLU A O 1
ATOM 1358 N N . CYS A 1 171 ? -5.426 -5.699 13.125 1.00 87.69 171 CYS A N 1
ATOM 1359 C CA . CYS A 1 171 ? -5.618 -6.550 14.297 1.00 87.69 171 CYS A CA 1
ATOM 1360 C C . CYS A 1 171 ? -5.759 -5.710 15.576 1.00 87.69 171 CYS A C 1
ATOM 1362 O O . CYS A 1 171 ? -6.656 -5.948 16.392 1.00 87.69 171 CYS A O 1
ATOM 1364 N N . GLN A 1 172 ? -4.912 -4.689 15.745 1.00 87.44 172 GLN A N 1
ATOM 1365 C CA . GLN A 1 172 ? -4.962 -3.820 16.918 1.00 87.44 172 GLN A CA 1
ATOM 1366 C C . GLN A 1 172 ? -6.214 -2.932 16.950 1.00 87.44 172 GLN A C 1
ATOM 1368 O O . GLN A 1 172 ? -6.784 -2.712 18.021 1.00 87.44 172 GLN A O 1
ATOM 1373 N N . VAL A 1 173 ? -6.685 -2.447 15.798 1.00 89.81 173 VAL A N 1
ATOM 1374 C CA . VAL A 1 173 ? -7.949 -1.701 15.697 1.00 89.81 173 VAL A CA 1
ATOM 1375 C C . VAL A 1 173 ? -9.132 -2.594 16.076 1.00 89.81 173 VAL A C 1
ATOM 1377 O O . VAL A 1 173 ? -9.964 -2.203 16.897 1.00 89.81 173 VAL A O 1
ATOM 1380 N N . ARG A 1 174 ? -9.172 -3.828 15.567 1.00 89.56 174 ARG A N 1
ATOM 1381 C CA . ARG A 1 174 ? -10.197 -4.821 15.916 1.00 89.56 174 ARG A CA 1
ATOM 1382 C C . ARG A 1 174 ? -10.178 -5.161 17.407 1.00 89.56 174 ARG A C 1
ATOM 1384 O O . ARG A 1 174 ? -11.231 -5.247 18.035 1.00 89.56 174 ARG A O 1
ATOM 1391 N N . MET A 1 175 ? -8.990 -5.301 17.995 1.00 87.00 175 MET A N 1
ATOM 1392 C CA . MET A 1 175 ? -8.834 -5.530 19.433 1.00 87.00 175 MET A CA 1
ATOM 1393 C C . MET A 1 175 ? -9.321 -4.334 20.266 1.00 87.00 175 MET A C 1
ATOM 1395 O O . MET A 1 175 ? -9.943 -4.531 21.307 1.00 87.00 175 MET A O 1
ATOM 1399 N N . ALA A 1 176 ? -9.094 -3.100 19.808 1.00 87.81 176 ALA A N 1
ATOM 1400 C CA . ALA A 1 176 ? -9.590 -1.903 20.487 1.00 87.81 176 ALA A CA 1
ATOM 1401 C C . ALA A 1 176 ? -11.125 -1.841 20.482 1.00 87.81 176 ALA A C 1
ATOM 1403 O O . ALA A 1 176 ? -11.733 -1.587 21.521 1.00 87.81 176 ALA A O 1
ATOM 1404 N N . ALA A 1 177 ? -11.762 -2.163 19.353 1.00 88.62 177 ALA A N 1
ATOM 1405 C CA . ALA A 1 177 ? -13.219 -2.283 19.276 1.00 88.62 177 ALA A CA 1
ATOM 1406 C C . ALA A 1 177 ? -13.767 -3.351 20.242 1.00 88.62 177 ALA A C 1
ATOM 1408 O O . ALA A 1 177 ? -14.734 -3.103 20.966 1.00 88.62 177 ALA A O 1
ATOM 1409 N N . TYR A 1 178 ? -13.109 -4.511 20.320 1.00 87.44 178 TYR A N 1
ATOM 1410 C CA . TYR A 1 178 ? -13.493 -5.580 21.244 1.00 87.44 178 TYR A CA 1
ATOM 1411 C C . TYR A 1 178 ? -13.359 -5.170 22.721 1.00 87.44 178 TYR A C 1
ATOM 1413 O O . TYR A 1 178 ? -14.253 -5.437 23.526 1.00 87.44 178 TYR A O 1
ATOM 1421 N N . LEU A 1 179 ? -12.272 -4.487 23.098 1.00 85.25 179 LEU A N 1
ATOM 1422 C CA . LEU A 1 179 ? -12.069 -4.022 24.475 1.00 85.25 179 LEU A CA 1
ATOM 1423 C C . LEU A 1 179 ? -13.114 -2.986 24.897 1.00 85.25 179 LEU A C 1
ATOM 1425 O O . LEU A 1 179 ? -13.634 -3.078 26.008 1.00 85.25 179 LEU A O 1
ATOM 1429 N N . LYS A 1 180 ? -13.493 -2.059 24.010 1.00 83.69 180 LYS A N 1
ATOM 1430 C CA . LYS A 1 180 ? -14.584 -1.109 24.282 1.00 83.69 180 LYS A CA 1
ATOM 1431 C C . LYS A 1 180 ? -15.916 -1.808 24.530 1.00 83.69 180 LYS A C 1
ATOM 1433 O O . LYS A 1 180 ? -16.639 -1.444 25.456 1.00 83.69 180 LYS A O 1
ATOM 1438 N N . MET A 1 181 ? -16.217 -2.852 23.759 1.00 85.06 181 MET A N 1
ATOM 1439 C CA . MET A 1 181 ? -17.390 -3.688 24.011 1.00 85.06 181 MET A CA 1
ATOM 1440 C C . MET A 1 181 ? -17.304 -4.375 25.377 1.00 85.06 181 MET A C 1
ATOM 1442 O O . MET A 1 181 ? -18.280 -4.352 26.127 1.00 85.06 181 MET A O 1
ATOM 1446 N N . LYS A 1 182 ? -16.153 -4.955 25.732 1.00 82.44 182 LYS A N 1
ATOM 1447 C CA . LYS A 1 182 ? -15.959 -5.601 27.038 1.00 82.44 182 LYS A CA 1
ATOM 1448 C C . LYS A 1 182 ? -16.161 -4.613 28.195 1.00 82.44 182 LYS A C 1
ATOM 1450 O O . LYS A 1 182 ? -16.864 -4.935 29.147 1.00 82.44 182 LYS A O 1
ATOM 1455 N N . LEU A 1 183 ? -15.636 -3.393 28.071 1.00 81.62 183 LEU A N 1
ATOM 1456 C CA . LEU A 1 183 ? -15.829 -2.310 29.043 1.00 81.62 183 LEU A CA 1
ATOM 1457 C C . LEU A 1 183 ? -17.299 -1.897 29.200 1.00 81.62 183 LEU A C 1
ATOM 1459 O O . LEU A 1 183 ? -17.715 -1.541 30.298 1.00 81.62 183 LEU A O 1
ATOM 1463 N N . SER A 1 184 ? -18.094 -1.968 28.129 1.00 76.12 184 SER A N 1
ATOM 1464 C CA . SER A 1 184 ? -19.523 -1.628 28.171 1.00 76.12 184 SER A CA 1
ATOM 1465 C C . SER A 1 184 ? -20.414 -2.680 28.856 1.00 76.12 184 SER A C 1
ATOM 1467 O O . SER A 1 184 ? -21.558 -2.371 29.181 1.00 76.12 184 SER A O 1
ATOM 1469 N N . LYS A 1 185 ? -19.922 -3.910 29.075 1.00 74.31 185 LYS A N 1
ATOM 1470 C CA . LYS A 1 185 ? -20.712 -5.064 29.554 1.00 74.31 185 LYS A CA 1
ATOM 1471 C C . LYS A 1 185 ? -20.428 -5.486 31.009 1.00 74.31 185 LYS A C 1
ATOM 1473 O O . LYS A 1 185 ? -20.624 -6.651 31.322 1.00 74.31 185 LYS A O 1
ATOM 1478 N N . ASP A 1 186 ? -20.027 -4.562 31.886 1.00 65.38 186 ASP A N 1
ATOM 1479 C CA . ASP A 1 186 ? -19.600 -4.851 33.273 1.00 65.38 186 ASP A CA 1
ATOM 1480 C C . ASP A 1 186 ? -18.466 -5.896 33.307 1.00 65.38 186 ASP A C 1
ATOM 1482 O O . ASP A 1 186 ? -18.667 -7.097 33.476 1.00 65.38 186 ASP A O 1
ATOM 1486 N N . SER A 1 187 ? -17.237 -5.428 33.076 1.00 70.50 187 SER A N 1
ATOM 1487 C CA . SER A 1 187 ? -16.044 -6.278 33.140 1.00 70.50 187 SER A CA 1
ATOM 1488 C C . SER A 1 187 ? -15.666 -6.615 34.586 1.00 70.50 187 SER A C 1
ATOM 1490 O O . SER A 1 187 ? -15.623 -5.727 35.434 1.00 70.50 187 SER A O 1
ATOM 1492 N N . ASP A 1 188 ? -15.275 -7.867 34.842 1.00 74.75 188 ASP A N 1
ATOM 1493 C CA . ASP A 1 188 ? -14.716 -8.307 36.131 1.00 74.75 188 ASP A CA 1
ATOM 1494 C C . ASP A 1 188 ? -13.405 -7.569 36.504 1.00 74.75 188 ASP A C 1
ATOM 1496 O O . ASP A 1 188 ? -13.045 -7.502 37.679 1.00 74.75 188 ASP A O 1
ATOM 1500 N N . ASP A 1 189 ? -12.699 -6.987 35.521 1.00 81.00 189 ASP A N 1
ATOM 1501 C CA . ASP A 1 189 ? -11.469 -6.193 35.695 1.00 81.00 189 ASP A CA 1
ATOM 1502 C C . ASP A 1 189 ? -11.535 -4.870 34.909 1.00 81.00 189 ASP A C 1
ATOM 1504 O O . ASP A 1 189 ? -10.816 -4.633 33.933 1.00 81.00 189 ASP A O 1
ATOM 1508 N N . VAL A 1 190 ? -12.434 -3.981 35.340 1.00 78.00 190 VAL A N 1
ATOM 1509 C CA . VAL A 1 190 ? -12.652 -2.667 34.709 1.00 78.00 190 VAL A CA 1
ATOM 1510 C C . VAL A 1 190 ? -11.365 -1.833 34.639 1.00 78.00 190 VAL A C 1
ATOM 1512 O O . VAL A 1 190 ? -11.083 -1.212 33.616 1.00 78.00 190 VAL A O 1
ATOM 1515 N N . PHE A 1 191 ? -10.557 -1.805 35.704 1.00 80.19 191 PHE A N 1
ATOM 1516 C CA . PHE A 1 191 ? -9.339 -0.985 35.742 1.00 80.19 191 PHE A CA 1
ATOM 1517 C C . PHE A 1 191 ? -8.241 -1.520 34.813 1.00 80.19 191 PHE A C 1
ATOM 1519 O O . PHE A 1 191 ? -7.577 -0.726 34.132 1.00 80.19 191 PHE A O 1
ATOM 1526 N N . GLY A 1 192 ? -8.059 -2.844 34.754 1.00 81.44 192 GLY A N 1
ATOM 1527 C CA . GLY A 1 192 ? -7.139 -3.480 33.815 1.00 81.44 192 GLY A CA 1
ATOM 1528 C C . GLY A 1 192 ? -7.552 -3.243 32.364 1.00 81.44 192 GLY A C 1
ATOM 1529 O O . GLY A 1 192 ? -6.718 -2.850 31.543 1.00 81.44 192 GLY A O 1
ATOM 1530 N N . ASP A 1 193 ? -8.844 -3.370 32.059 1.00 80.62 193 ASP A N 1
ATOM 1531 C CA . ASP A 1 193 ? -9.368 -3.149 30.711 1.00 80.62 193 ASP A CA 1
ATOM 1532 C C . ASP A 1 193 ? -9.289 -1.674 30.274 1.00 80.62 193 ASP A C 1
ATOM 1534 O O . ASP A 1 193 ? -8.904 -1.412 29.134 1.00 80.62 193 ASP A O 1
ATOM 1538 N N . ILE A 1 194 ? -9.548 -0.700 31.162 1.00 82.44 194 ILE A N 1
ATOM 1539 C CA . ILE A 1 194 ? -9.364 0.739 30.864 1.00 82.44 194 ILE A CA 1
ATOM 1540 C C . ILE A 1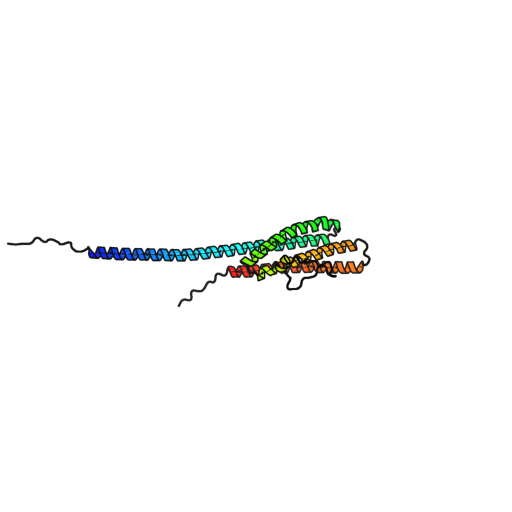 194 ? -7.894 1.040 30.563 1.00 82.44 194 ILE A C 1
ATOM 1542 O O . ILE A 1 194 ? -7.570 1.731 29.596 1.00 82.44 194 ILE A O 1
ATOM 1546 N N . THR A 1 195 ? -6.982 0.516 31.386 1.00 84.94 195 THR A N 1
ATOM 1547 C CA . THR A 1 195 ? -5.540 0.717 31.186 1.00 84.94 195 THR A CA 1
ATOM 1548 C C . THR A 1 195 ? -5.094 0.120 29.849 1.00 84.94 195 THR A C 1
ATOM 1550 O O . THR A 1 195 ? -4.300 0.728 29.123 1.00 84.94 195 THR A O 1
ATOM 1553 N N . ARG A 1 196 ? -5.638 -1.050 29.493 1.00 82.19 196 ARG A N 1
ATOM 1554 C CA . ARG A 1 196 ? -5.374 -1.722 28.221 1.00 82.19 196 ARG A CA 1
ATOM 1555 C C . ARG A 1 196 ? -5.942 -0.947 27.030 1.00 82.19 196 ARG A C 1
ATOM 1557 O O . ARG A 1 196 ? -5.220 -0.797 26.049 1.00 82.19 196 ARG A O 1
ATOM 1564 N N . ASP A 1 197 ? -7.161 -0.416 27.120 1.00 83.50 197 ASP A N 1
ATOM 1565 C CA . ASP A 1 197 ? -7.784 0.416 26.077 1.00 83.50 197 ASP A CA 1
ATOM 1566 C C . ASP A 1 197 ? -6.974 1.692 25.805 1.00 83.50 197 ASP A C 1
ATOM 1568 O O . ASP A 1 197 ? -6.618 1.971 24.659 1.00 83.50 197 ASP A O 1
ATOM 1572 N N . ILE A 1 198 ? -6.568 2.418 26.855 1.00 84.19 198 ILE A N 1
ATOM 1573 C CA . ILE A 1 198 ? -5.735 3.627 26.720 1.00 84.19 198 ILE A CA 1
ATOM 1574 C C . ILE A 1 198 ? -4.391 3.296 26.060 1.00 84.19 198 ILE A C 1
ATOM 1576 O O . ILE A 1 198 ? -3.935 4.018 25.167 1.00 84.19 198 ILE A O 1
ATOM 1580 N N . SER A 1 199 ? -3.746 2.213 26.502 1.00 85.62 199 SER A N 1
ATOM 1581 C CA . SER A 1 199 ? -2.470 1.759 25.943 1.00 85.62 199 SER A CA 1
ATOM 1582 C C . SER A 1 199 ? -2.607 1.400 24.461 1.00 85.62 199 SER A C 1
ATOM 1584 O O . SER A 1 199 ? -1.812 1.853 23.634 1.00 85.62 199 SER A O 1
ATOM 1586 N N . LEU A 1 200 ? -3.653 0.650 24.109 1.00 83.31 200 LEU A N 1
ATOM 1587 C CA . LEU A 1 200 ? -3.904 0.203 22.746 1.00 83.31 200 LEU A CA 1
ATOM 1588 C C . LEU A 1 200 ? -4.273 1.368 21.824 1.00 83.31 200 LEU A C 1
ATOM 1590 O O . LEU A 1 200 ? -3.718 1.474 20.739 1.00 83.31 200 LEU A O 1
ATOM 1594 N N . SER A 1 201 ? -5.113 2.301 22.274 1.00 83.50 201 SER A N 1
ATOM 1595 C CA . SER A 1 201 ? -5.455 3.516 21.523 1.00 83.50 201 SER A CA 1
ATOM 1596 C C . SER A 1 201 ? -4.216 4.363 21.203 1.00 83.50 201 SER A C 1
ATOM 1598 O O . SER A 1 201 ? -4.013 4.789 20.061 1.00 83.50 201 SER A O 1
ATOM 1600 N N . ARG A 1 202 ? -3.315 4.538 22.182 1.00 85.25 202 ARG A N 1
ATOM 1601 C CA . ARG A 1 202 ? -2.029 5.220 21.966 1.00 85.25 202 ARG A CA 1
ATOM 1602 C C . ARG A 1 202 ? -1.137 4.447 20.992 1.00 85.25 202 ARG A C 1
ATOM 1604 O O . ARG A 1 202 ? -0.514 5.062 20.129 1.00 85.25 202 ARG A O 1
ATOM 1611 N N . SER A 1 203 ? -1.071 3.123 21.129 1.00 83.94 203 SER A N 1
ATOM 1612 C CA . SER A 1 203 ? -0.278 2.269 20.242 1.00 83.94 203 SER A CA 1
ATOM 1613 C C . SER A 1 203 ? -0.796 2.307 18.803 1.00 83.94 203 SER A C 1
ATOM 1615 O O . SER A 1 203 ? 0.009 2.470 17.892 1.00 83.94 203 SER A O 1
ATOM 1617 N N . ASN A 1 204 ? -2.115 2.270 18.595 1.00 85.19 204 ASN A N 1
ATOM 1618 C CA . ASN A 1 204 ? -2.748 2.377 17.278 1.00 85.19 204 ASN A CA 1
ATOM 1619 C C . ASN A 1 204 ? -2.413 3.708 16.606 1.00 85.19 204 ASN A C 1
ATOM 1621 O O . ASN A 1 204 ? -2.034 3.730 15.436 1.00 85.19 204 ASN A O 1
ATOM 1625 N N . ALA A 1 205 ? -2.514 4.816 17.347 1.00 86.06 205 ALA A N 1
ATOM 1626 C CA . ALA A 1 205 ? -2.181 6.138 16.829 1.00 86.06 205 ALA A CA 1
ATOM 1627 C C . ALA A 1 205 ? -0.711 6.224 16.381 1.00 86.06 205 ALA A C 1
ATOM 1629 O O . ALA A 1 205 ? -0.427 6.742 15.299 1.00 86.06 205 ALA A O 1
ATOM 1630 N N . GLU A 1 206 ? 0.217 5.684 17.177 1.00 86.56 206 GLU A N 1
ATOM 1631 C CA . GLU A 1 206 ? 1.636 5.669 16.814 1.00 86.56 206 GLU A CA 1
ATOM 1632 C C . GLU A 1 206 ? 1.916 4.730 15.635 1.00 86.56 206 GLU A C 1
ATOM 1634 O O . GLU A 1 206 ? 2.592 5.131 14.690 1.00 86.56 206 GLU A O 1
ATOM 1639 N N . ASN A 1 207 ? 1.348 3.523 15.618 1.00 85.88 207 ASN A N 1
ATOM 1640 C CA . ASN A 1 207 ? 1.547 2.571 14.522 1.00 85.88 207 ASN A CA 1
ATOM 1641 C C . ASN A 1 207 ? 0.983 3.098 13.197 1.00 85.88 207 ASN A C 1
ATOM 1643 O O . ASN A 1 207 ? 1.635 2.960 12.164 1.00 85.88 207 ASN A O 1
ATOM 1647 N N . MET A 1 208 ? -0.158 3.794 13.217 1.00 89.81 208 MET A N 1
ATOM 1648 C CA . MET A 1 208 ? -0.697 4.478 12.036 1.00 89.81 208 MET A CA 1
ATOM 1649 C C . MET A 1 208 ? 0.262 5.558 11.517 1.00 89.81 208 MET A C 1
ATOM 1651 O O . MET A 1 208 ? 0.463 5.702 10.310 1.00 89.81 208 MET A O 1
ATOM 1655 N N . ARG A 1 209 ? 0.881 6.317 12.430 1.00 89.19 209 ARG A N 1
ATOM 1656 C CA . ARG A 1 209 ? 1.855 7.364 12.096 1.00 89.19 209 ARG A CA 1
ATOM 1657 C C . ARG A 1 209 ? 3.152 6.777 11.539 1.00 89.19 209 ARG A C 1
ATOM 1659 O O . ARG A 1 209 ? 3.725 7.326 10.598 1.00 89.19 209 ARG A O 1
ATOM 1666 N N . LEU A 1 210 ? 3.611 5.664 12.107 1.00 88.75 210 LEU A N 1
ATOM 1667 C CA . LEU A 1 210 ? 4.758 4.911 11.609 1.00 88.75 210 LEU A CA 1
ATOM 1668 C C . LEU A 1 210 ? 4.473 4.325 10.227 1.00 88.75 210 LEU A C 1
ATOM 1670 O O . LEU A 1 210 ? 5.337 4.398 9.361 1.00 88.75 210 LEU A O 1
ATOM 1674 N N . TYR A 1 211 ? 3.265 3.817 9.990 1.00 90.88 211 TYR A N 1
ATOM 1675 C CA . TYR A 1 211 ? 2.874 3.286 8.689 1.00 90.88 211 TYR A CA 1
ATOM 1676 C C . TYR A 1 211 ? 2.860 4.359 7.599 1.00 90.88 211 TYR A C 1
ATOM 1678 O O . TYR A 1 211 ? 3.471 4.163 6.552 1.00 90.88 211 TYR A O 1
ATOM 1686 N N . ASP A 1 212 ? 2.281 5.530 7.876 1.00 93.62 212 ASP A N 1
ATOM 1687 C CA . ASP A 1 212 ? 2.337 6.698 6.982 1.00 93.62 212 ASP A CA 1
ATOM 1688 C C . ASP A 1 212 ? 3.793 7.079 6.647 1.00 93.62 212 ASP A C 1
ATOM 1690 O O . ASP A 1 212 ? 4.191 7.192 5.485 1.00 93.62 212 ASP A O 1
ATOM 1694 N N . ARG A 1 213 ? 4.653 7.158 7.671 1.00 90.94 213 ARG A N 1
ATOM 1695 C CA . ARG A 1 213 ? 6.085 7.424 7.483 1.00 90.94 213 ARG A CA 1
ATOM 1696 C C . ARG A 1 213 ? 6.779 6.346 6.645 1.00 90.94 213 ARG A C 1
ATOM 1698 O O . ARG A 1 213 ? 7.621 6.687 5.814 1.00 90.94 213 ARG A O 1
ATOM 1705 N N . ASN A 1 214 ? 6.457 5.075 6.864 1.00 90.75 214 ASN A N 1
ATOM 1706 C CA . ASN A 1 214 ? 7.036 3.957 6.125 1.00 90.75 214 ASN A CA 1
ATOM 1707 C C . ASN A 1 214 ? 6.609 3.993 4.654 1.00 90.75 214 ASN A C 1
ATOM 1709 O O . ASN A 1 214 ? 7.463 3.815 3.792 1.00 90.75 214 ASN A O 1
ATOM 1713 N N . ILE A 1 215 ? 5.347 4.327 4.357 1.00 93.88 215 ILE A N 1
ATOM 1714 C CA . ILE A 1 215 ? 4.862 4.550 2.986 1.00 93.88 215 ILE A CA 1
ATOM 1715 C C . ILE A 1 215 ? 5.677 5.655 2.306 1.00 93.88 215 ILE A C 1
ATOM 1717 O O . ILE A 1 215 ? 6.213 5.451 1.218 1.00 93.88 215 ILE A O 1
ATOM 1721 N N . VAL A 1 216 ? 5.841 6.811 2.957 1.00 93.62 216 VAL A N 1
ATOM 1722 C CA . VAL A 1 216 ? 6.622 7.929 2.400 1.00 93.62 216 VAL A CA 1
ATOM 1723 C C . VAL A 1 216 ? 8.088 7.541 2.183 1.00 93.62 216 VAL A C 1
ATOM 1725 O O . VAL A 1 216 ? 8.674 7.866 1.148 1.00 93.62 216 VAL A O 1
ATOM 1728 N N . SER A 1 217 ? 8.692 6.834 3.141 1.00 91.31 217 SER A N 1
ATOM 1729 C CA . SER A 1 217 ? 10.071 6.348 3.026 1.00 91.31 217 SER A CA 1
ATOM 1730 C C . SER A 1 217 ? 10.229 5.371 1.860 1.00 91.31 217 SER A C 1
ATOM 1732 O O . SER A 1 217 ? 11.201 5.455 1.110 1.00 91.31 217 SER A O 1
ATOM 1734 N N . TYR A 1 218 ? 9.255 4.483 1.680 1.00 92.69 218 TYR A N 1
ATOM 1735 C CA . TYR A 1 218 ? 9.232 3.501 0.609 1.00 92.69 218 TYR A CA 1
ATOM 1736 C C . TYR A 1 218 ? 9.101 4.156 -0.772 1.00 92.69 218 TYR A C 1
ATOM 1738 O O . TYR A 1 218 ? 9.913 3.904 -1.661 1.00 92.69 218 TYR A O 1
ATOM 1746 N N . ILE A 1 219 ? 8.161 5.093 -0.930 1.00 93.44 219 ILE A N 1
ATOM 1747 C CA . ILE A 1 219 ? 7.998 5.877 -2.166 1.00 93.44 219 ILE A CA 1
ATOM 1748 C C . ILE A 1 219 ? 9.282 6.650 -2.490 1.00 93.44 219 ILE A C 1
ATOM 1750 O O . ILE A 1 219 ? 9.698 6.719 -3.645 1.00 93.44 219 ILE A O 1
ATOM 1754 N N . ARG A 1 220 ? 9.965 7.200 -1.477 1.00 91.19 220 ARG A N 1
ATOM 1755 C CA . ARG A 1 220 ? 11.257 7.868 -1.675 1.00 91.19 220 ARG A CA 1
ATOM 1756 C C . ARG A 1 220 ? 12.327 6.906 -2.198 1.00 91.19 220 ARG A C 1
ATOM 1758 O O . ARG A 1 220 ? 13.111 7.306 -3.058 1.00 91.19 220 ARG A O 1
ATOM 1765 N N . ALA A 1 221 ? 12.368 5.672 -1.701 1.00 91.00 221 ALA A N 1
ATOM 1766 C CA . ALA A 1 221 ? 13.298 4.652 -2.181 1.00 91.00 221 ALA A CA 1
ATOM 1767 C C . ALA A 1 221 ? 13.011 4.274 -3.647 1.00 91.00 221 ALA A C 1
ATOM 1769 O O . ALA A 1 221 ? 13.933 4.265 -4.464 1.00 91.00 221 ALA A O 1
ATOM 1770 N N . VAL A 1 222 ? 11.736 4.088 -4.008 1.00 92.31 222 VAL A N 1
ATOM 1771 C CA . VAL A 1 222 ? 11.299 3.869 -5.400 1.00 92.31 222 VAL A CA 1
ATOM 1772 C C . VAL A 1 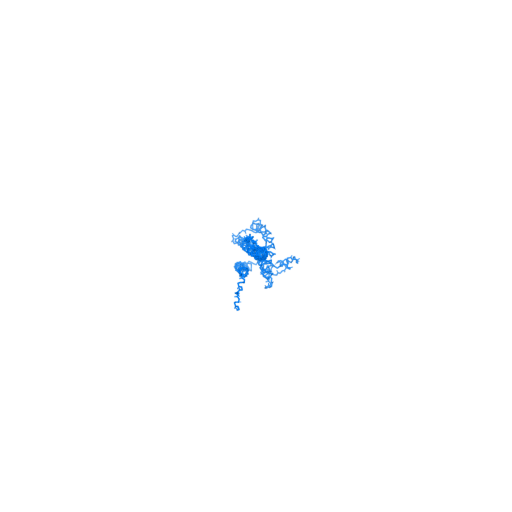222 ? 11.708 5.041 -6.294 1.00 92.31 222 VAL A C 1
ATOM 1774 O O . VAL A 1 222 ? 12.346 4.837 -7.324 1.00 92.31 222 VAL A O 1
ATOM 1777 N N . ASN A 1 223 ? 11.445 6.281 -5.873 1.00 89.19 223 ASN A N 1
ATOM 1778 C CA . ASN A 1 223 ? 11.818 7.475 -6.632 1.00 89.19 223 ASN A CA 1
ATOM 1779 C C . ASN A 1 223 ? 13.343 7.630 -6.791 1.00 89.19 223 ASN A C 1
ATOM 1781 O O . ASN A 1 223 ? 13.826 8.085 -7.829 1.00 89.19 223 ASN A O 1
ATOM 1785 N N . SER A 1 224 ? 14.125 7.220 -5.788 1.00 88.94 224 SER A N 1
ATOM 1786 C CA . SER A 1 224 ? 15.587 7.191 -5.892 1.00 88.94 224 SER A CA 1
ATOM 1787 C C . SER A 1 224 ? 16.051 6.212 -6.975 1.00 88.94 224 SER A C 1
ATOM 1789 O O . SER A 1 224 ? 16.950 6.541 -7.746 1.00 88.94 224 SER A O 1
ATOM 1791 N N . ARG A 1 225 ? 15.432 5.026 -7.064 1.00 88.38 225 ARG A N 1
ATOM 1792 C CA . ARG A 1 225 ? 15.728 4.039 -8.116 1.00 88.38 225 ARG A CA 1
ATOM 1793 C C . ARG A 1 225 ? 15.279 4.534 -9.491 1.00 88.38 225 ARG A C 1
ATOM 1795 O O . ARG A 1 225 ? 16.035 4.433 -10.449 1.00 88.38 225 ARG A O 1
ATOM 1802 N N . LEU A 1 226 ? 14.102 5.143 -9.576 1.00 83.31 226 LEU A N 1
ATOM 1803 C CA . LEU A 1 226 ? 13.583 5.769 -10.791 1.00 83.31 226 LEU A CA 1
ATOM 1804 C C . LEU A 1 226 ? 14.545 6.828 -11.352 1.00 83.31 226 LEU A C 1
ATOM 1806 O O . LEU A 1 226 ? 14.859 6.817 -12.537 1.00 83.31 226 LEU A O 1
ATOM 1810 N N . THR A 1 227 ? 15.079 7.689 -10.480 1.00 76.06 227 THR A N 1
ATOM 1811 C CA . THR A 1 227 ? 16.080 8.700 -10.857 1.00 76.06 227 THR A CA 1
ATOM 1812 C C . THR A 1 227 ? 17.336 8.040 -11.432 1.00 76.06 227 THR A C 1
ATOM 1814 O O . THR A 1 227 ? 17.828 8.479 -12.465 1.00 76.06 227 THR A O 1
ATOM 1817 N N . SER A 1 228 ? 17.805 6.937 -10.833 1.00 77.00 228 SER A N 1
ATOM 1818 C CA . SER A 1 228 ? 18.956 6.192 -11.367 1.00 77.00 228 SER A CA 1
ATOM 1819 C C . SER A 1 228 ? 18.681 5.504 -12.711 1.00 77.00 228 SER A C 1
ATOM 1821 O O . SER A 1 228 ? 19.606 5.317 -13.492 1.00 77.00 228 SER A O 1
ATOM 1823 N N . LEU A 1 229 ? 17.423 5.156 -13.016 1.00 69.50 229 LEU A N 1
ATOM 1824 C CA . LEU A 1 229 ? 17.045 4.607 -14.325 1.00 69.50 229 LEU A CA 1
ATOM 1825 C C . LEU A 1 229 ? 17.046 5.674 -15.425 1.00 69.50 229 LEU A C 1
ATOM 1827 O O . LEU A 1 229 ? 17.317 5.338 -16.571 1.00 69.50 229 LEU A O 1
ATOM 1831 N N . GLY A 1 230 ? 16.739 6.931 -15.087 1.00 61.72 230 GLY A N 1
ATOM 1832 C CA . GLY A 1 230 ? 16.756 8.066 -16.018 1.00 61.72 230 GLY A CA 1
ATOM 1833 C C . GLY A 1 230 ? 18.136 8.703 -16.212 1.00 61.72 230 GLY A C 1
ATOM 1834 O O . GLY A 1 230 ? 18.305 9.549 -17.091 1.00 61.72 230 GLY A O 1
ATOM 1835 N N . GLU A 1 231 ? 19.132 8.308 -15.416 1.00 58.75 231 GLU A N 1
ATOM 1836 C CA . GLU A 1 231 ? 20.518 8.744 -15.567 1.00 58.75 231 GLU A CA 1
ATOM 1837 C C . GLU A 1 231 ? 21.157 7.973 -16.734 1.00 58.75 231 GLU A C 1
ATOM 1839 O O . GLU A 1 231 ? 21.877 6.987 -16.572 1.00 58.75 231 GLU A O 1
ATOM 1844 N N . VAL A 1 232 ? 20.851 8.404 -17.961 1.00 49.53 232 VAL A N 1
ATOM 1845 C CA . VAL A 1 232 ? 21.593 7.976 -19.147 1.00 49.53 232 VAL A CA 1
ATOM 1846 C C . VAL A 1 232 ? 23.053 8.311 -18.878 1.00 49.53 232 VAL A C 1
ATOM 1848 O O . VAL A 1 232 ? 23.406 9.480 -18.727 1.00 49.53 232 VAL A O 1
ATOM 1851 N N . SER A 1 233 ? 23.900 7.284 -18.796 1.00 40.28 233 SER A N 1
ATOM 1852 C CA . SER A 1 233 ? 25.352 7.421 -18.763 1.00 40.28 233 SER A CA 1
ATOM 1853 C C . SER A 1 233 ? 25.766 8.240 -19.990 1.00 40.28 233 SER A C 1
ATOM 1855 O O . SER A 1 233 ? 25.968 7.710 -21.086 1.00 40.28 233 SER A O 1
ATOM 1857 N N . VAL A 1 234 ? 25.879 9.554 -19.819 1.00 39.09 234 VAL A N 1
ATOM 1858 C CA . VAL A 1 234 ? 26.652 10.400 -20.711 1.00 39.09 234 VAL A CA 1
ATOM 1859 C C . VAL A 1 234 ? 28.086 9.990 -20.432 1.00 39.09 234 VAL A C 1
ATOM 1861 O O . VAL A 1 234 ? 28.728 10.530 -19.538 1.00 39.09 234 VAL A O 1
ATOM 1864 N N . GLN A 1 235 ? 28.576 8.966 -21.133 1.00 34.66 235 GLN A N 1
ATOM 1865 C CA . GLN A 1 235 ? 30.014 8.783 -21.235 1.00 34.66 235 GLN A CA 1
ATOM 1866 C C . GLN A 1 235 ? 30.512 10.031 -21.961 1.00 34.66 235 GLN A C 1
ATOM 1868 O O . GLN A 1 235 ? 30.155 10.212 -23.130 1.00 34.66 235 GLN A O 1
ATOM 1873 N N . PRO A 1 236 ? 31.282 10.926 -21.313 1.00 36.88 236 PRO A N 1
ATOM 1874 C CA . PRO A 1 236 ? 32.018 11.907 -22.080 1.00 36.88 236 PRO A CA 1
ATOM 1875 C C . PRO A 1 236 ? 32.902 11.094 -23.022 1.00 36.88 236 PRO A C 1
ATOM 1877 O O . PRO A 1 236 ? 33.708 10.275 -22.574 1.00 36.88 236 PRO A O 1
ATOM 1880 N N . LEU A 1 237 ? 32.693 11.257 -24.328 1.00 35.22 237 LEU A N 1
ATOM 1881 C CA . LEU A 1 237 ? 33.649 10.812 -25.329 1.00 35.22 237 LEU A CA 1
ATOM 1882 C C . LEU A 1 237 ? 34.980 11.453 -24.943 1.00 35.22 237 LEU A C 1
ATOM 1884 O O . LEU A 1 237 ? 35.169 12.656 -25.100 1.00 35.22 237 LEU A O 1
ATOM 1888 N N . ILE A 1 238 ? 35.854 10.648 -24.341 1.00 42.75 238 ILE A N 1
ATOM 1889 C CA . ILE A 1 238 ? 37.234 11.009 -24.061 1.00 42.75 238 ILE A CA 1
ATOM 1890 C C . ILE A 1 238 ? 37.859 11.286 -25.427 1.00 42.75 238 ILE A C 1
ATOM 1892 O O . ILE A 1 238 ? 38.110 10.364 -26.204 1.00 42.75 238 ILE A O 1
ATOM 1896 N N . GLU A 1 239 ? 38.047 12.567 -25.722 1.00 38.44 239 GLU A N 1
ATOM 1897 C CA . GLU A 1 239 ? 38.871 13.046 -26.823 1.00 38.44 239 GLU A CA 1
ATOM 1898 C C . GLU A 1 239 ? 40.306 12.562 -26.553 1.00 38.44 239 GLU A C 1
ATOM 1900 O O . GLU A 1 239 ? 40.884 12.859 -25.503 1.00 38.44 239 GLU A O 1
ATOM 1905 N N . LYS A 1 240 ? 40.832 11.719 -27.448 1.00 37.94 240 LYS A N 1
ATOM 1906 C CA . LYS A 1 240 ? 42.247 11.329 -27.490 1.00 37.94 240 LYS A CA 1
ATOM 1907 C C . LYS A 1 240 ? 43.009 12.257 -28.417 1.00 37.94 240 LYS A C 1
ATOM 1909 O O . LYS A 1 240 ? 42.466 12.536 -29.508 1.00 37.94 240 LYS A O 1
#

Organism: NCBI:txid104087

Secondary structure (DSSP, 8-state):
-------------HHHHHHHHHHHHHHHHHHHHHHHHHHHHHHHHHHHHHHHHHHHHHHHHHHHHHHHHHHHHHHHHHHHHHHHHTT--HHHHIIIIIHHHHHHHHHHHHHHHHHHHHHHHHH-HHHHHHH--HHHHHHT--S--TTSSSTTPPPPGGG--HHHHHHHHHHHHHHHHHHHHHHHT--TTHHHHHHHHHHHHHHHHHHHHHHHHHHHHHHHHHHHHHHHHH----------

Nearest PDB structures (foldseek):
  4tql-assembly2_B  TM=3.674E-01  e=1.475E-01  synthetic construct
  6qhd-assembly1_B  TM=1.889E-01  e=3.778E-01  Homo sapiens
  7sqc-assembly1_1J  TM=2.777E-01  e=3.287E+00  Chlamydomonas reinhardtii
  3cwg-assembly2_B  TM=2.404E-01  e=1.549E+00  unclassified
  5xg2-assembly1_A  TM=2.225E-01  e=4.789E+00  Pyrococcus yayanosii CH1

Solvent-accessible surface area (backbone atoms only — not comparable to full-atom values): 13600 Å² total; per-residue (Å²): 133,87,83,80,87,80,80,79,79,87,81,80,63,69,68,62,52,52,51,51,51,54,52,50,52,51,52,51,52,49,50,50,51,51,51,52,54,50,49,52,53,52,49,53,52,52,52,51,50,54,50,50,54,50,52,52,51,52,41,51,50,50,54,53,56,49,51,53,54,55,54,50,50,55,50,49,53,48,55,44,47,48,46,52,70,71,65,61,51,57,70,52,38,52,72,42,56,47,45,56,44,51,62,49,47,56,54,49,53,55,53,50,57,57,43,31,58,52,36,29,74,70,63,32,60,72,62,16,39,48,48,42,58,60,71,49,64,73,68,64,64,70,79,59,44,82,86,45,100,55,35,50,49,82,68,58,84,93,53,67,11,54,53,53,51,52,52,37,51,51,45,46,42,55,50,47,37,51,48,55,44,46,64,73,65,75,46,98,52,54,68,62,50,50,54,48,47,55,51,46,55,52,48,51,54,50,50,54,52,50,50,55,51,48,52,54,52,49,53,50,53,53,50,53,44,52,52,60,69,70,56,71,82,76,70,75,80,78,84,128

Mean predicted aligned error: 12.89 Å

Sequence (240 aa):
MTDFCKCKCTSQNSLSVFLQNYVGHFVTLLAVVITVIGGFLTFNHQWEMNRHDRLVSDAHKVSDDLTVLLFSDLKYLKVLNDSVSKGESWEEFLQGPYAEYLARKEVWRRDVIIMHYKVERYFGGDIANDLINTEKLISGASYEDLSSPSPCATTADAERSLMVTSDVIECQVRMAAYLKMKLSKDSDDVFGDITRDISLSRSNAENMRLYDRNIVSYIRAVNSRLTSLGEVSVQPLIEK

Foldseek 3Di:
DDDDDDPPPPPPDPVVVVVVVVVVVVVVVVVVVCCVVVVVVVVVVVVVVVVLVVLLVLLVVLLVVLLCLLVVLLVLLVVLLVVLVVLDALVCSVVPSVVVNVVVLVVSVVVLVVSLVVCCVRQNNVLSCLQDVVVCVVVVDDCAPVVDPCRLDDDDPSHNRLNSLSNSLVVLSNVLNVLSNCCVPDHPCNPVSVVVNVVSSVVSVVSSVVSVVSSVVSSVSSVVSSVVSPPDPPPPPPDD

pLDDT: mean 78.38, std 16.6, range [34.66, 96.5]

Radius of gyration: 36.91 Å; Cα contacts (8 Å, |Δi|>4): 150; chains: 1; bounding box: 75×38×144 Å